Protein AF-A0A0F6W9V0-F1 (afdb_monomer)

Secondary structure (DSSP, 8-state):
---------HHHHTT-SS-SS--TTS-TTSS--HHHHHHHHHHHHHHHGGG---B-TTS-HHHHHHHHHHHHHHHH-SPPS---HHHHHHHHHHHHTTTTSTT---HHHHHHHHHHHHHHTHHHHHHHHHHS----EEB----SS---BB---SS-TT-EE--TTSHHHHHHHHHHHHHS-TTSHHHHHHHHHHHHHHTT--HHHHHHHHHH-TT-HHHHHHHHHHHHHHHHTT--S--TTHHHHHTT---HHHHHHHHHH--GGGTTTGGGGHHHHHHHHGGGGHHHHHHHHTS---HHHHHHHHHHHHHH-HHHHHHHHHH---HHHHHHHHHHH-

Structure (mmCIF, N/CA/C/O backbone):
data_AF-A0A0F6W9V0-F1
#
_entry.id   AF-A0A0F6W9V0-F1
#
loop_
_atom_site.group_PDB
_atom_site.id
_atom_site.type_symbol
_atom_site.label_atom_id
_atom_site.label_alt_id
_atom_site.label_comp_id
_atom_site.label_asym_id
_atom_site.label_entity_id
_atom_site.label_seq_id
_atom_site.pdbx_PDB_ins_code
_atom_site.Cartn_x
_atom_site.Cartn_y
_atom_site.Cartn_z
_atom_site.occupancy
_atom_site.B_iso_or_equiv
_atom_site.auth_seq_id
_atom_site.auth_comp_id
_atom_site.auth_asym_id
_atom_site.auth_atom_id
_atom_site.pdbx_PDB_model_num
ATOM 1 N N . MET A 1 1 ? 2.433 -12.817 25.616 1.00 43.31 1 MET A N 1
ATOM 2 C CA . MET A 1 1 ? 1.020 -12.411 25.462 1.00 43.31 1 MET A CA 1
ATOM 3 C C . MET A 1 1 ? 0.394 -13.314 24.418 1.00 43.31 1 MET A C 1
ATOM 5 O O . MET A 1 1 ? 0.907 -13.356 23.307 1.00 43.31 1 MET A O 1
ATOM 9 N N . SER A 1 2 ? -0.633 -14.093 24.761 1.00 41.59 2 SER A N 1
ATOM 10 C CA . SER A 1 2 ? -1.399 -14.828 23.751 1.00 41.59 2 SER A CA 1
ATOM 11 C C . SER A 1 2 ? -2.160 -13.796 22.924 1.00 41.59 2 SER A C 1
ATOM 13 O O . SER A 1 2 ? -3.118 -13.211 23.421 1.00 41.59 2 SER A O 1
ATOM 15 N N . SER A 1 3 ? -1.685 -13.507 21.712 1.00 51.34 3 SER A N 1
ATOM 16 C CA . SER A 1 3 ? -2.435 -12.706 20.745 1.00 51.34 3 SER A CA 1
ATOM 17 C C . SER A 1 3 ? -3.784 -13.389 20.553 1.00 51.34 3 SER A C 1
ATOM 19 O O . SER A 1 3 ? -3.850 -14.512 20.048 1.00 51.34 3 SER A O 1
ATOM 21 N N . GLU A 1 4 ? -4.844 -12.756 21.051 1.00 68.75 4 GLU A N 1
ATOM 22 C CA . GLU A 1 4 ? -6.200 -13.191 20.767 1.00 68.75 4 GLU A CA 1
ATOM 23 C C . GLU A 1 4 ? -6.349 -13.229 19.247 1.00 68.75 4 GLU A C 1
ATOM 25 O O . GLU A 1 4 ? -6.042 -12.265 18.538 1.00 68.75 4 GLU A O 1
ATOM 30 N N . ARG A 1 5 ? -6.687 -14.408 18.729 1.00 85.44 5 ARG A N 1
ATOM 31 C CA . ARG A 1 5 ? -6.644 -14.655 17.295 1.00 85.44 5 ARG A CA 1
ATOM 32 C C . ARG A 1 5 ? -7.831 -13.947 16.653 1.00 85.44 5 ARG A C 1
ATOM 34 O O . ARG A 1 5 ? -8.951 -14.444 16.723 1.00 85.44 5 ARG A O 1
ATOM 41 N N . LEU A 1 6 ? -7.572 -12.810 16.013 1.00 93.44 6 LEU A N 1
ATOM 42 C CA . LEU A 1 6 ? -8.591 -12.044 15.296 1.00 93.44 6 LEU A CA 1
ATOM 43 C C . LEU A 1 6 ? -9.304 -12.921 14.251 1.00 93.44 6 LEU A C 1
ATOM 45 O O . LEU A 1 6 ? -8.665 -13.630 13.465 1.00 93.44 6 LEU A O 1
ATOM 49 N N . ALA A 1 7 ? -10.635 -12.856 14.227 1.00 94.69 7 ALA A N 1
ATOM 50 C CA . ALA A 1 7 ? -11.485 -13.673 13.362 1.00 94.69 7 ALA A CA 1
ATOM 51 C C . ALA A 1 7 ? -11.617 -13.070 11.950 1.00 94.69 7 ALA A C 1
ATOM 53 O O . ALA A 1 7 ? -12.659 -12.552 11.553 1.00 94.69 7 ALA A O 1
ATOM 54 N N . TRP A 1 8 ? -10.537 -13.135 11.172 1.00 96.56 8 TRP A N 1
ATOM 55 C CA . TRP A 1 8 ? -10.511 -12.633 9.800 1.00 96.56 8 TRP A CA 1
ATOM 56 C C . TRP A 1 8 ? -11.464 -13.385 8.859 1.00 96.56 8 TRP A C 1
ATOM 58 O O . TRP A 1 8 ? -11.524 -14.613 8.849 1.00 96.56 8 TRP A O 1
ATOM 68 N N . THR A 1 9 ? -12.111 -12.654 7.950 1.00 96.62 9 THR A N 1
ATOM 69 C CA . THR A 1 9 ? -12.800 -13.214 6.774 1.00 96.62 9 THR A CA 1
ATOM 70 C C . THR A 1 9 ? -11.933 -13.116 5.514 1.00 96.62 9 THR A C 1
ATOM 72 O O . THR A 1 9 ? -11.055 -12.255 5.406 1.00 96.62 9 THR A O 1
ATOM 75 N N . ARG A 1 10 ? -12.220 -13.938 4.491 1.00 95.94 10 ARG A N 1
ATOM 76 C CA . ARG A 1 10 ? -11.555 -13.834 3.171 1.00 95.94 10 ARG A CA 1
ATOM 77 C C . ARG A 1 10 ? -11.722 -12.447 2.546 1.00 95.94 10 ARG A C 1
ATOM 79 O O . ARG A 1 10 ? -10.783 -11.922 1.956 1.00 95.94 10 ARG A O 1
ATOM 86 N N . ALA A 1 11 ? -12.904 -11.845 2.693 1.00 95.56 11 ALA A N 1
ATOM 87 C CA . ALA A 1 11 ? -13.201 -10.524 2.144 1.00 95.56 11 ALA A CA 1
ATOM 88 C C . ALA A 1 11 ? -12.363 -9.416 2.801 1.00 95.56 11 ALA A C 1
ATOM 90 O O . ALA A 1 11 ? -11.905 -8.514 2.106 1.00 95.56 11 ALA A O 1
ATOM 91 N N . GLN A 1 12 ? -12.132 -9.492 4.116 1.00 95.38 12 GLN A N 1
ATOM 92 C CA . GLN A 1 12 ? -11.257 -8.555 4.829 1.00 95.38 12 GLN A CA 1
ATOM 93 C C . GLN A 1 12 ? -9.788 -8.789 4.466 1.00 95.38 12 GLN A C 1
ATOM 95 O O . GLN A 1 12 ? -9.100 -7.836 4.114 1.00 95.38 12 GLN A O 1
ATOM 100 N N . ARG A 1 13 ? -9.320 -10.048 4.443 1.00 95.56 13 ARG A N 1
ATOM 101 C CA . ARG A 1 13 ? -7.938 -10.356 4.033 1.00 95.56 13 ARG A CA 1
ATOM 102 C C . ARG A 1 13 ? -7.652 -9.872 2.616 1.00 95.56 13 ARG A C 1
ATOM 104 O O . ARG A 1 13 ? -6.612 -9.262 2.401 1.00 95.56 13 ARG A O 1
ATOM 111 N N . LYS A 1 14 ? -8.580 -10.036 1.664 1.00 93.81 14 LYS A N 1
ATOM 112 C CA . LYS A 1 14 ? -8.428 -9.530 0.285 1.00 93.81 14 LYS A CA 1
ATOM 113 C C . LYS A 1 14 ? -8.146 -8.019 0.211 1.00 93.81 14 LYS A C 1
ATOM 115 O O . LYS A 1 14 ? -7.558 -7.580 -0.768 1.00 93.81 14 LYS A O 1
ATOM 120 N N . LYS A 1 15 ? -8.534 -7.235 1.224 1.00 93.06 15 LYS A N 1
ATOM 121 C CA . LYS A 1 15 ? -8.300 -5.783 1.270 1.00 93.06 15 LYS A CA 1
ATOM 122 C C . LYS A 1 15 ? -6.902 -5.383 1.757 1.00 93.06 15 LYS A C 1
ATOM 124 O O . LYS A 1 15 ? -6.535 -4.236 1.548 1.00 93.06 15 LYS A O 1
ATOM 129 N N . LEU A 1 16 ? -6.146 -6.293 2.376 1.00 93.12 16 LEU A N 1
ATOM 130 C CA . LEU A 1 16 ? -4.761 -6.035 2.795 1.00 93.12 16 LEU A CA 1
ATOM 131 C C . LEU A 1 16 ? -3.855 -5.845 1.583 1.00 93.12 16 LEU A C 1
ATOM 133 O O . LEU A 1 16 ? -3.996 -6.571 0.595 1.00 93.12 16 LEU A O 1
ATOM 137 N N . ARG A 1 17 ? -2.877 -4.948 1.682 1.00 88.81 17 ARG A N 1
ATOM 138 C CA . ARG A 1 17 ? -1.968 -4.597 0.582 1.00 88.81 17 ARG A CA 1
ATOM 139 C C . ARG A 1 17 ? -0.586 -5.214 0.756 1.00 88.81 17 ARG A C 1
ATOM 141 O O . ARG A 1 17 ? 0.419 -4.544 0.623 1.00 88.81 17 ARG A O 1
ATOM 148 N N . GLY A 1 18 ? -0.530 -6.503 1.070 1.00 87.12 18 GLY A N 1
ATOM 149 C CA . GLY A 1 18 ? 0.713 -7.174 1.466 1.00 87.12 18 GLY A CA 1
ATOM 150 C C . GLY A 1 18 ? 0.706 -7.440 2.969 1.00 87.12 18 GLY A C 1
ATOM 151 O O . GLY A 1 18 ? 1.265 -6.642 3.725 1.00 87.12 18 GLY A O 1
ATOM 152 N N . PRO A 1 19 ? 0.021 -8.517 3.402 1.00 90.56 19 PRO A N 1
ATOM 153 C CA . PRO A 1 19 ? -0.132 -8.839 4.816 1.00 90.56 19 PRO A CA 1
ATOM 154 C C . PRO A 1 19 ? 1.229 -9.132 5.445 1.00 90.56 19 PRO A C 1
ATOM 156 O O . PRO A 1 19 ? 1.918 -10.043 4.993 1.00 90.56 19 PRO A O 1
ATOM 159 N N . LEU A 1 20 ? 1.590 -8.398 6.496 1.00 90.44 20 LEU A N 1
ATOM 160 C CA . LEU A 1 20 ? 2.804 -8.636 7.276 1.00 90.44 20 LEU A CA 1
ATOM 161 C C . LEU A 1 20 ? 2.746 -10.009 7.957 1.00 90.44 20 LEU A C 1
ATOM 163 O O . LEU A 1 20 ? 3.754 -10.712 8.025 1.00 90.44 20 LEU A O 1
ATOM 167 N N . HIS A 1 21 ? 1.553 -10.401 8.412 1.00 91.56 21 HIS A N 1
ATOM 168 C CA . HIS A 1 21 ? 1.307 -11.677 9.074 1.00 91.56 21 HIS A CA 1
ATOM 169 C C . HIS A 1 21 ? 0.571 -12.636 8.127 1.00 91.56 21 HIS A C 1
ATOM 171 O O . HIS A 1 21 ? -0.620 -12.433 7.866 1.00 91.56 21 HIS A O 1
ATOM 177 N N . PRO A 1 22 ? 1.227 -13.693 7.606 1.00 90.50 22 PRO A N 1
ATOM 178 C CA . PRO A 1 22 ? 0.587 -14.654 6.711 1.00 90.50 22 PRO A CA 1
ATOM 179 C C . PRO A 1 22 ? -0.638 -15.325 7.343 1.00 90.50 22 PRO A C 1
ATOM 181 O O . PRO A 1 22 ? -0.626 -15.706 8.515 1.00 90.50 22 PRO A O 1
ATOM 184 N N . HIS A 1 23 ? -1.691 -15.527 6.553 1.00 93.44 23 HIS A N 1
ATOM 185 C CA . HIS A 1 23 ? -2.935 -16.143 7.005 1.00 93.44 23 HIS A CA 1
ATOM 186 C C . HIS A 1 23 ? -3.499 -17.128 5.964 1.00 93.44 23 HIS A C 1
ATOM 188 O O . HIS A 1 23 ? -3.487 -16.830 4.770 1.00 93.44 23 HIS A O 1
ATOM 194 N N . PRO A 1 24 ? -4.123 -18.256 6.368 1.00 94.38 24 PRO A N 1
ATOM 195 C CA . PRO A 1 24 ? -4.714 -19.227 5.430 1.00 94.38 24 PRO A CA 1
ATOM 196 C C . PRO A 1 24 ? -5.821 -18.684 4.508 1.00 94.38 24 PRO A C 1
ATOM 198 O O . PRO A 1 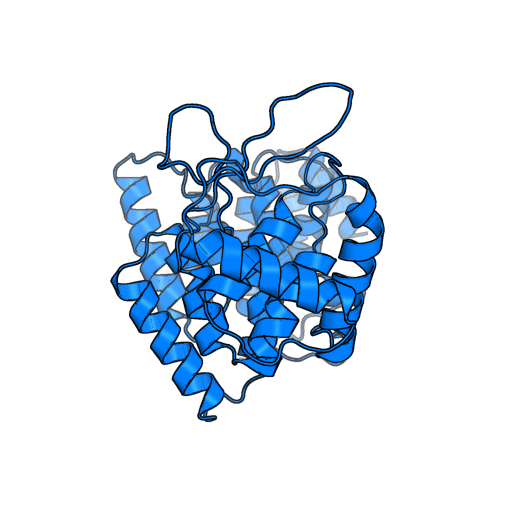24 ? -6.223 -19.352 3.558 1.00 94.38 24 PRO A O 1
ATOM 201 N N . LEU A 1 25 ? -6.362 -17.503 4.817 1.00 95.44 25 LEU A N 1
ATOM 202 C CA . LEU A 1 25 ? -7.405 -16.833 4.029 1.00 95.44 25 LEU A CA 1
ATOM 203 C C . LEU A 1 25 ? -6.849 -15.772 3.073 1.00 95.44 25 LEU A C 1
ATOM 205 O O . LEU A 1 25 ? -7.638 -15.091 2.416 1.00 95.44 25 LEU A O 1
ATOM 209 N N . ASP A 1 26 ? -5.529 -15.598 3.018 1.00 93.75 26 ASP A N 1
ATOM 210 C CA . ASP A 1 26 ? -4.920 -14.706 2.046 1.00 93.75 26 ASP A CA 1
ATOM 211 C C . ASP A 1 26 ? -5.157 -15.213 0.615 1.00 93.75 26 ASP A C 1
ATOM 213 O O . ASP A 1 26 ? -5.049 -16.417 0.362 1.00 93.75 26 ASP A O 1
ATOM 217 N N . PRO A 1 27 ? -5.489 -14.317 -0.334 1.00 91.19 27 PRO A N 1
ATOM 218 C CA . PRO A 1 27 ? -5.473 -14.646 -1.750 1.00 91.19 27 PRO A CA 1
ATOM 219 C C . PRO A 1 27 ? -4.114 -15.229 -2.150 1.00 91.19 27 PRO A C 1
ATOM 221 O O . PRO A 1 27 ? -3.068 -14.704 -1.766 1.00 91.19 27 PRO A O 1
ATOM 224 N N . LYS A 1 28 ? -4.135 -16.315 -2.925 1.00 87.69 28 LYS A N 1
ATOM 225 C CA . LYS A 1 28 ? -2.916 -16.982 -3.412 1.00 87.69 28 LYS A CA 1
ATOM 226 C C . LYS A 1 28 ? -2.250 -16.222 -4.564 1.00 87.69 28 LYS A C 1
ATOM 228 O O . LYS A 1 28 ? -1.094 -16.466 -4.872 1.00 87.69 28 LYS A O 1
ATOM 233 N N . ASP A 1 29 ? -2.989 -15.315 -5.183 1.00 84.75 29 ASP A N 1
ATOM 234 C CA . ASP A 1 29 ? -2.689 -14.585 -6.412 1.00 84.75 29 ASP A CA 1
ATOM 235 C C . ASP A 1 29 ? -2.464 -13.081 -6.161 1.00 84.75 29 ASP A C 1
ATOM 237 O O . ASP A 1 29 ? -2.702 -12.259 -7.042 1.00 84.75 29 ASP A O 1
ATOM 241 N N . ARG A 1 30 ? -2.015 -12.689 -4.954 1.00 83.94 30 ARG A N 1
ATOM 242 C CA . ARG A 1 30 ? -1.784 -11.268 -4.606 1.00 83.94 30 ARG A CA 1
ATOM 243 C C . ARG A 1 30 ? -0.738 -10.591 -5.490 1.00 83.94 30 ARG A C 1
ATOM 245 O O . ARG A 1 30 ? -0.872 -9.409 -5.788 1.00 83.94 30 ARG A O 1
ATOM 252 N N . THR A 1 31 ? 0.311 -11.322 -5.842 1.00 88.75 31 THR A N 1
ATOM 253 C CA . THR A 1 31 ? 1.378 -10.864 -6.731 1.00 88.75 31 THR A CA 1
ATOM 254 C C . THR A 1 31 ? 1.169 -11.523 -8.093 1.00 88.75 31 THR A C 1
ATOM 256 O O . THR A 1 31 ? 1.354 -12.743 -8.186 1.00 88.75 31 THR A O 1
ATOM 259 N N . PRO A 1 32 ? 0.754 -10.789 -9.144 1.00 89.00 32 PRO A N 1
ATOM 260 C CA . PRO A 1 32 ? 0.693 -11.360 -10.484 1.00 89.00 32 PRO A CA 1
ATOM 261 C C . PRO A 1 32 ? 2.062 -11.914 -10.882 1.00 89.00 32 PRO A C 1
ATOM 263 O O . PRO A 1 32 ? 3.085 -11.282 -10.640 1.00 89.00 32 PRO A O 1
ATOM 266 N N . THR A 1 33 ? 2.091 -13.090 -11.505 1.00 93.81 33 THR A N 1
ATOM 267 C CA . THR A 1 33 ? 3.319 -13.652 -12.096 1.00 93.81 33 THR A CA 1
ATOM 268 C C . THR A 1 33 ? 3.874 -12.722 -13.174 1.00 93.81 33 THR A C 1
ATOM 270 O O . THR A 1 33 ? 3.085 -12.019 -13.808 1.00 93.81 33 THR A O 1
ATOM 273 N N . LEU A 1 34 ? 5.173 -12.796 -13.467 1.00 94.81 34 LEU A N 1
ATOM 274 C CA . LEU A 1 34 ? 5.812 -12.054 -14.561 1.00 94.81 34 LEU A CA 1
ATOM 275 C C . LEU A 1 34 ? 5.014 -12.100 -15.880 1.00 94.81 34 LEU A C 1
ATOM 277 O O . LEU A 1 34 ? 4.680 -11.053 -16.433 1.00 94.81 34 LEU A O 1
ATOM 281 N N . ASP A 1 35 ? 4.623 -13.293 -16.333 1.00 94.75 35 ASP A N 1
ATOM 282 C CA . ASP A 1 35 ? 3.862 -13.460 -17.580 1.00 94.75 35 ASP A CA 1
ATOM 283 C C . ASP A 1 35 ? 2.482 -12.793 -17.528 1.00 94.75 35 ASP A C 1
ATOM 285 O O . ASP A 1 35 ? 2.034 -12.194 -18.504 1.00 94.75 35 ASP A O 1
ATOM 289 N N . ALA A 1 36 ? 1.792 -12.885 -16.388 1.00 94.25 36 ALA A N 1
ATOM 290 C CA . ALA A 1 36 ? 0.492 -12.243 -16.191 1.00 94.25 36 ALA A CA 1
ATOM 291 C C . ALA A 1 36 ? 0.613 -10.713 -16.173 1.00 94.25 36 ALA A C 1
ATOM 293 O O . ALA A 1 36 ? -0.214 -10.029 -16.779 1.00 94.25 36 ALA A O 1
ATOM 294 N N . SER A 1 37 ? 1.653 -10.186 -15.526 1.00 95.19 37 SER A N 1
ATOM 295 C CA . SER A 1 37 ? 1.984 -8.762 -15.527 1.00 95.19 37 SER A CA 1
ATOM 296 C C . SER A 1 37 ? 2.240 -8.269 -16.949 1.00 95.19 37 SER A C 1
ATOM 298 O O . SER A 1 37 ? 1.578 -7.343 -17.411 1.00 95.19 37 SER A O 1
ATOM 300 N N . TRP A 1 38 ? 3.126 -8.934 -17.693 1.00 95.56 38 TRP A N 1
ATOM 301 C CA . TRP A 1 38 ? 3.439 -8.532 -19.062 1.00 95.56 38 TRP A CA 1
ATOM 302 C C . TRP A 1 38 ? 2.231 -8.623 -19.996 1.00 95.56 38 TRP A C 1
ATOM 304 O O . TRP A 1 38 ? 1.925 -7.660 -20.700 1.00 95.56 38 TRP A O 1
ATOM 314 N N . ARG A 1 39 ? 1.479 -9.730 -19.937 1.00 94.75 39 ARG A N 1
ATOM 315 C CA . ARG A 1 39 ? 0.247 -9.904 -20.717 1.00 94.75 39 ARG A CA 1
ATOM 316 C C . ARG A 1 39 ? -0.758 -8.790 -20.443 1.00 94.75 39 ARG A C 1
ATOM 318 O O . ARG A 1 39 ? -1.302 -8.234 -21.388 1.00 94.75 39 ARG A O 1
ATOM 325 N N . THR A 1 40 ? -0.956 -8.427 -19.175 1.00 92.44 40 THR A N 1
ATOM 326 C CA . THR A 1 40 ? -1.862 -7.334 -18.787 1.00 92.44 40 THR A CA 1
ATOM 327 C C . THR A 1 40 ? -1.448 -6.014 -19.436 1.00 92.44 40 THR A C 1
ATOM 329 O O . THR A 1 40 ? -2.295 -5.295 -19.962 1.00 92.44 40 THR A O 1
ATOM 332 N N . LEU A 1 41 ? -0.148 -5.699 -19.444 1.00 91.19 41 LEU A N 1
ATOM 333 C CA . LEU A 1 41 ? 0.357 -4.467 -20.054 1.00 91.19 41 LEU A CA 1
ATOM 334 C C . LEU A 1 41 ? 0.232 -4.480 -21.583 1.00 91.19 41 LEU A C 1
ATOM 336 O O . LEU A 1 41 ? -0.147 -3.467 -22.163 1.00 91.19 41 LEU A O 1
ATOM 340 N N . VAL A 1 42 ? 0.496 -5.614 -22.234 1.00 91.94 42 VAL A N 1
ATOM 341 C CA . VAL A 1 42 ? 0.327 -5.782 -23.688 1.00 91.94 42 VAL A CA 1
ATOM 342 C C . VAL A 1 42 ? -1.145 -5.678 -24.099 1.00 91.94 42 VAL A C 1
ATOM 344 O O . VAL A 1 42 ? -1.468 -4.997 -25.072 1.00 91.94 42 VAL A O 1
ATOM 347 N N . GLU A 1 43 ? -2.057 -6.320 -23.366 1.00 89.38 43 GLU A N 1
ATOM 348 C CA . GLU A 1 43 ? -3.504 -6.257 -23.617 1.00 89.38 43 GLU A CA 1
ATOM 349 C C . GLU A 1 43 ? -4.038 -4.833 -23.451 1.00 89.38 43 GLU A C 1
ATOM 351 O O . GLU A 1 43 ? -4.739 -4.328 -24.332 1.00 89.38 43 GLU A O 1
ATOM 356 N N . TRP A 1 44 ? -3.652 -4.165 -22.360 1.00 86.81 44 TRP A N 1
ATOM 357 C CA . TRP A 1 44 ? -3.959 -2.756 -22.130 1.00 86.81 44 TRP A CA 1
ATOM 358 C C . TRP A 1 44 ? -3.430 -1.877 -23.265 1.00 86.81 44 TRP A C 1
ATOM 360 O O . TRP A 1 44 ? -4.178 -1.083 -23.841 1.00 86.81 44 TRP A O 1
ATOM 370 N N . PHE A 1 45 ? -2.168 -2.075 -23.651 1.00 84.00 45 PHE A N 1
ATOM 371 C CA . PHE A 1 45 ? -1.544 -1.320 -24.725 1.00 84.00 45 PHE A CA 1
ATOM 372 C C . PHE A 1 45 ? -2.309 -1.497 -26.040 1.00 84.00 45 PHE A C 1
ATOM 374 O O . PHE A 1 45 ? -2.644 -0.514 -26.690 1.00 84.00 45 PHE A O 1
ATOM 381 N N . ARG A 1 46 ? -2.659 -2.732 -26.418 1.00 84.38 46 ARG A N 1
ATOM 382 C CA . ARG A 1 46 ? -3.423 -3.037 -27.641 1.00 84.38 46 ARG A CA 1
ATOM 383 C C . ARG A 1 46 ? -4.821 -2.426 -27.642 1.00 84.38 46 ARG A C 1
ATOM 385 O O . ARG A 1 46 ? -5.289 -2.003 -28.700 1.00 84.38 46 ARG A O 1
ATOM 392 N N . ALA A 1 47 ? -5.471 -2.364 -26.481 1.00 79.62 47 ALA A N 1
ATOM 393 C CA . ALA A 1 47 ? -6.767 -1.712 -26.334 1.00 79.62 47 ALA A CA 1
ATOM 394 C C . ALA A 1 47 ? -6.671 -0.189 -26.566 1.00 79.62 47 ALA A C 1
ATOM 396 O O . ALA A 1 47 ? -7.532 0.375 -27.242 1.00 79.62 47 ALA A O 1
ATOM 397 N N . GLY A 1 48 ? -5.601 0.457 -26.080 1.00 68.38 48 GLY A N 1
ATOM 398 C CA . GLY A 1 48 ? -5.363 1.904 -26.214 1.00 68.38 48 GLY A CA 1
ATOM 399 C C . GLY A 1 48 ? -4.585 2.349 -27.468 1.00 68.38 48 GLY A C 1
ATOM 400 O O . GLY A 1 48 ? -4.635 3.523 -27.848 1.00 68.38 48 GLY A O 1
ATOM 401 N N . ALA A 1 49 ? -3.895 1.434 -28.162 1.00 53.34 49 ALA A N 1
ATOM 402 C CA . ALA A 1 49 ? -2.960 1.718 -29.263 1.00 53.34 49 ALA A CA 1
ATOM 403 C C . ALA A 1 49 ? -3.584 2.444 -30.469 1.00 53.34 49 ALA A C 1
ATOM 405 O O . ALA A 1 49 ? -2.867 3.028 -31.281 1.00 53.34 49 ALA A O 1
ATOM 406 N N . ARG A 1 50 ? -4.918 2.456 -30.594 1.00 49.62 50 ARG A N 1
ATOM 407 C CA . ARG A 1 50 ? -5.623 3.167 -31.674 1.00 49.62 50 ARG A CA 1
ATOM 408 C C . ARG A 1 50 ? -5.567 4.697 -31.550 1.00 49.62 50 ARG A C 1
ATOM 410 O O . ARG A 1 50 ? -5.861 5.371 -32.531 1.00 49.62 50 ARG A O 1
ATOM 417 N N . LEU A 1 51 ? -5.185 5.247 -30.393 1.00 48.22 51 LEU A N 1
ATOM 418 C CA . LEU A 1 51 ? -5.282 6.688 -30.105 1.00 48.22 51 LEU A CA 1
ATOM 419 C C . LEU A 1 51 ? -3.944 7.453 -30.111 1.00 48.22 51 LEU A C 1
ATOM 421 O O . LEU A 1 51 ? -3.944 8.672 -29.938 1.00 48.22 51 LEU A O 1
ATOM 425 N N . ARG A 1 52 ? -2.793 6.784 -30.269 1.00 53.59 52 ARG A N 1
ATOM 426 C CA . ARG A 1 52 ? -1.487 7.379 -29.919 1.00 53.59 52 ARG A CA 1
ATOM 427 C C . ARG A 1 52 ? -0.417 7.019 -30.925 1.00 53.59 52 ARG A C 1
ATOM 429 O O . ARG A 1 52 ? -0.071 5.853 -31.034 1.00 53.59 52 ARG A O 1
ATOM 436 N N . ARG A 1 53 ? 0.150 8.016 -31.603 1.00 53.19 53 ARG A N 1
ATOM 437 C CA . ARG A 1 53 ? 1.447 7.925 -32.291 1.00 53.19 53 ARG A CA 1
ATOM 438 C C . ARG A 1 53 ? 1.931 9.340 -32.595 1.00 53.19 53 ARG A C 1
ATOM 440 O O . ARG A 1 53 ? 1.585 9.879 -33.640 1.00 53.19 53 ARG A O 1
ATOM 447 N N . ARG A 1 54 ? 2.722 9.916 -31.683 1.00 53.50 54 ARG A N 1
ATOM 448 C CA . ARG A 1 54 ? 3.902 10.760 -31.962 1.00 53.50 54 ARG A CA 1
ATOM 449 C C . ARG A 1 54 ? 4.475 11.312 -30.646 1.00 53.50 54 ARG A C 1
ATOM 451 O O . ARG A 1 54 ? 3.731 11.923 -29.884 1.00 53.50 54 ARG A O 1
ATOM 458 N N . PRO A 1 55 ? 5.771 11.104 -30.347 1.00 54.72 55 PRO A N 1
ATOM 459 C CA . PRO A 1 55 ? 6.444 11.944 -29.364 1.00 54.72 55 PRO A CA 1
ATOM 460 C C . PRO A 1 55 ? 6.412 13.390 -29.869 1.00 54.72 55 PRO A C 1
ATOM 462 O O . PRO A 1 55 ? 6.565 13.617 -31.074 1.00 54.72 55 PRO A O 1
ATOM 465 N N . ALA A 1 56 ? 6.221 14.351 -28.968 1.00 55.88 56 ALA A N 1
ATOM 466 C CA . ALA A 1 56 ? 6.205 15.756 -29.346 1.00 55.88 56 ALA A CA 1
ATOM 467 C C . ALA A 1 56 ? 7.502 16.142 -30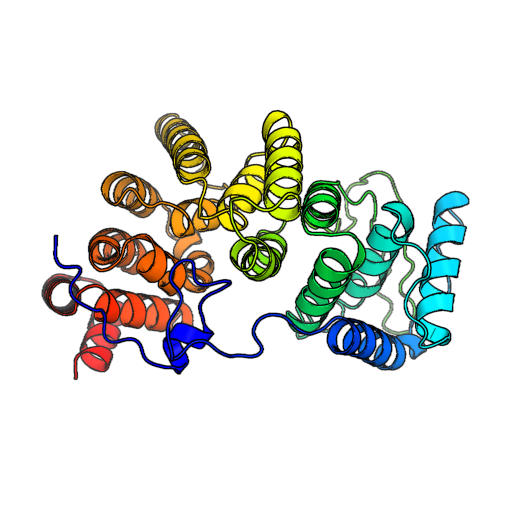.071 1.00 55.88 56 ALA A C 1
ATOM 469 O O . ALA A 1 56 ? 8.590 15.644 -29.750 1.00 55.88 56 ALA A O 1
ATOM 470 N N . ALA A 1 57 ? 7.408 17.061 -31.033 1.00 55.72 57 ALA A N 1
ATOM 471 C CA . ALA A 1 57 ? 8.553 17.491 -31.837 1.00 55.72 57 ALA A CA 1
ATOM 472 C C . ALA A 1 57 ? 9.716 18.057 -30.991 1.00 55.72 57 ALA A C 1
ATOM 474 O O . ALA A 1 57 ? 10.852 18.068 -31.469 1.00 55.72 57 ALA A O 1
ATOM 475 N N . GLY A 1 58 ? 9.456 18.459 -29.738 1.00 56.94 58 GLY A N 1
ATOM 476 C CA . GLY A 1 58 ? 10.436 18.961 -28.767 1.00 56.94 58 GLY A CA 1
ATOM 477 C C . GLY A 1 58 ? 11.046 17.933 -27.799 1.00 56.94 58 GLY A C 1
ATOM 478 O O . GLY A 1 58 ? 11.935 18.301 -27.038 1.00 56.94 58 GLY A O 1
ATOM 479 N N . ALA A 1 59 ? 10.635 16.656 -27.803 1.00 60.31 59 ALA A N 1
ATOM 480 C CA . ALA A 1 59 ? 11.172 15.671 -26.853 1.00 60.31 59 ALA A CA 1
ATOM 481 C C . ALA A 1 59 ? 12.684 15.426 -27.054 1.00 60.31 59 ALA A C 1
ATOM 483 O O . ALA A 1 59 ? 13.159 15.368 -28.194 1.00 60.31 59 ALA A O 1
ATOM 484 N N . MET A 1 60 ? 13.440 15.226 -25.968 1.00 62.66 60 MET A N 1
ATOM 485 C CA . MET A 1 60 ? 14.878 14.914 -26.034 1.00 62.66 60 MET A CA 1
ATOM 486 C C . MET A 1 60 ? 15.137 13.640 -26.868 1.00 62.66 60 MET A C 1
ATOM 488 O O . MET A 1 60 ? 14.392 12.670 -26.706 1.00 62.66 60 MET A O 1
ATOM 492 N N . PRO A 1 61 ? 16.185 13.587 -27.721 1.00 71.75 61 PRO A N 1
ATOM 493 C CA . PRO A 1 61 ? 16.468 12.427 -28.577 1.00 71.75 61 PRO A CA 1
ATOM 494 C C . PRO A 1 61 ? 16.532 11.092 -27.824 1.00 71.75 61 PRO A C 1
ATOM 496 O O . PRO A 1 61 ? 15.845 10.150 -28.208 1.00 71.75 61 PRO A O 1
ATOM 499 N N . ALA A 1 62 ? 17.245 11.048 -26.692 1.00 70.19 62 ALA A N 1
ATOM 500 C CA . ALA A 1 62 ? 17.361 9.849 -25.860 1.00 70.19 62 ALA A CA 1
ATOM 501 C C . ALA A 1 62 ? 15.999 9.325 -25.373 1.00 70.19 62 ALA A C 1
ATOM 503 O O . ALA A 1 62 ? 15.782 8.116 -25.339 1.00 70.19 62 ALA A O 1
ATOM 504 N N . LEU A 1 63 ? 15.044 10.215 -25.063 1.00 69.94 63 LEU A N 1
ATOM 505 C CA . LEU A 1 63 ? 13.712 9.758 -24.684 1.00 69.94 63 LEU A CA 1
ATOM 506 C C . LEU A 1 63 ? 12.923 9.237 -25.885 1.00 69.94 63 LEU A C 1
ATOM 508 O O . LEU A 1 63 ? 12.206 8.250 -25.750 1.00 69.94 63 LEU A O 1
ATOM 512 N N . ARG A 1 64 ? 13.034 9.866 -27.061 1.00 74.00 64 ARG A N 1
ATOM 513 C CA . ARG A 1 64 ? 12.353 9.347 -28.260 1.00 74.00 64 ARG A CA 1
ATOM 514 C C . ARG A 1 64 ? 12.786 7.917 -28.552 1.00 74.00 64 ARG A C 1
ATOM 516 O O . ARG A 1 64 ? 11.944 7.100 -28.909 1.00 74.00 64 ARG A O 1
ATOM 523 N N . GLU A 1 65 ? 14.067 7.621 -28.354 1.00 82.31 65 GLU A N 1
ATOM 524 C CA . GLU A 1 65 ? 14.602 6.269 -28.479 1.00 82.31 65 GLU A CA 1
ATOM 525 C C . GLU A 1 65 ? 14.024 5.321 -27.420 1.00 82.31 65 GLU A C 1
ATOM 527 O O . GLU A 1 65 ? 13.528 4.260 -27.791 1.00 82.31 65 GLU A O 1
ATOM 532 N N . SER A 1 66 ? 14.001 5.708 -26.137 1.00 83.81 66 SER A N 1
ATOM 533 C CA . SER A 1 66 ? 13.355 4.918 -25.071 1.00 83.81 66 SER A CA 1
ATOM 534 C C . SER A 1 66 ? 11.880 4.644 -25.357 1.00 83.81 66 SER A C 1
ATOM 536 O O . SER A 1 66 ? 11.427 3.506 -25.292 1.00 83.81 66 SER A O 1
ATOM 538 N N . ILE A 1 67 ? 11.123 5.668 -25.752 1.00 79.88 67 ILE A N 1
ATOM 539 C CA . ILE A 1 67 ? 9.717 5.535 -26.136 1.00 79.88 67 ILE A CA 1
ATOM 540 C C . ILE A 1 67 ? 9.581 4.558 -27.307 1.00 79.88 67 ILE A C 1
ATOM 542 O O . ILE A 1 67 ? 8.759 3.647 -27.241 1.00 79.88 67 ILE A O 1
ATOM 546 N N . ALA A 1 68 ? 10.385 4.709 -28.362 1.00 82.94 68 ALA A N 1
ATOM 547 C CA . ALA A 1 68 ? 10.344 3.820 -29.520 1.00 82.94 68 ALA A CA 1
ATOM 548 C C . ALA A 1 68 ? 10.649 2.361 -29.141 1.00 82.94 68 ALA A C 1
ATOM 550 O O . ALA A 1 68 ? 9.935 1.463 -29.588 1.00 82.94 68 ALA A O 1
ATOM 551 N N . ARG A 1 69 ? 11.644 2.120 -28.275 1.00 87.19 69 ARG A N 1
ATOM 552 C CA . ARG A 1 69 ? 11.951 0.780 -27.746 1.00 87.19 69 ARG A CA 1
ATOM 553 C C . ARG A 1 69 ? 10.795 0.206 -26.932 1.00 87.19 69 ARG A C 1
ATOM 555 O O . ARG A 1 69 ? 10.427 -0.950 -27.128 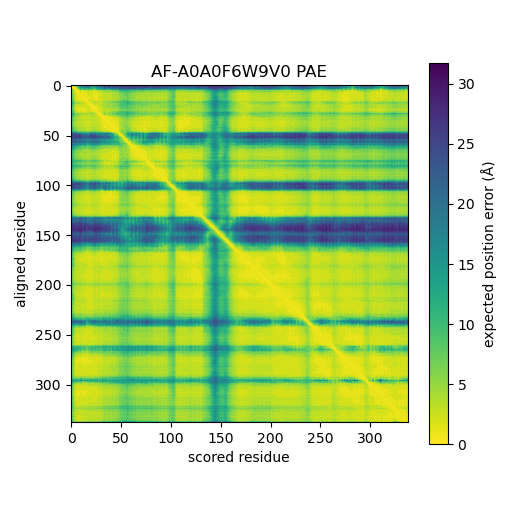1.00 87.19 69 ARG A O 1
ATOM 562 N N . VAL A 1 70 ? 10.175 1.008 -26.069 1.00 88.75 70 VAL A N 1
ATOM 563 C CA . VAL A 1 70 ? 9.022 0.578 -25.267 1.00 88.75 70 VAL A CA 1
ATOM 564 C C . VAL A 1 70 ? 7.823 0.238 -26.156 1.00 88.75 70 VAL A C 1
ATOM 566 O O . VAL A 1 70 ? 7.225 -0.822 -25.976 1.00 88.75 70 VAL A O 1
ATOM 569 N N . TYR A 1 71 ? 7.506 1.066 -27.154 1.00 86.56 71 TYR A N 1
ATOM 570 C CA . TYR A 1 71 ? 6.461 0.762 -28.137 1.00 86.56 71 TYR A CA 1
ATOM 571 C C . TYR A 1 71 ? 6.751 -0.545 -28.883 1.00 86.56 71 TYR A C 1
ATOM 573 O O . TYR A 1 71 ? 5.891 -1.421 -28.925 1.00 86.56 71 TYR A O 1
ATOM 581 N N . ALA A 1 72 ? 7.975 -0.714 -29.392 1.00 88.44 72 ALA A N 1
ATOM 582 C CA . ALA A 1 72 ? 8.383 -1.941 -30.072 1.00 88.44 72 ALA A CA 1
ATOM 583 C C . ALA A 1 72 ? 8.257 -3.174 -29.161 1.00 88.44 72 ALA A C 1
ATOM 585 O O . ALA A 1 72 ? 7.796 -4.223 -29.610 1.00 88.44 72 ALA A O 1
ATOM 586 N N . SER A 1 73 ? 8.592 -3.045 -27.869 1.00 91.12 73 SER A N 1
ATOM 587 C CA . SER A 1 73 ? 8.425 -4.145 -26.911 1.00 91.12 73 SER A CA 1
ATOM 588 C C . SER A 1 73 ? 6.959 -4.567 -26.776 1.00 91.12 73 SER A C 1
ATOM 590 O O . SER A 1 73 ? 6.666 -5.753 -26.893 1.00 91.12 73 SER A O 1
ATOM 592 N N . PHE A 1 74 ? 6.023 -3.617 -26.646 1.00 89.62 74 PHE A N 1
ATOM 593 C CA . PHE A 1 74 ? 4.594 -3.930 -26.574 1.00 89.62 74 PHE A CA 1
ATOM 594 C C . PHE A 1 74 ? 4.027 -4.510 -27.875 1.00 89.62 74 PHE A C 1
ATOM 596 O O . PHE A 1 74 ? 3.123 -5.339 -27.824 1.00 89.62 74 PHE A O 1
ATOM 603 N N . GLU A 1 75 ? 4.537 -4.093 -29.035 1.00 88.62 75 GLU A N 1
ATOM 604 C CA . GLU A 1 75 ? 4.108 -4.624 -30.337 1.00 88.62 75 GLU A CA 1
ATOM 605 C C . GLU A 1 75 ? 4.590 -6.066 -30.572 1.00 88.62 75 GLU A C 1
ATOM 607 O O . GLU A 1 75 ? 3.912 -6.835 -31.253 1.00 88.62 75 GLU A O 1
ATOM 612 N N . SER A 1 76 ? 5.737 -6.441 -29.999 1.00 88.81 76 SER A N 1
ATOM 613 C CA . SER A 1 76 ? 6.364 -7.753 -30.205 1.00 88.81 76 SER A CA 1
ATOM 614 C C . SER A 1 76 ? 5.796 -8.896 -29.355 1.00 88.81 76 SER A C 1
ATOM 616 O O . SER A 1 76 ? 6.156 -10.047 -29.588 1.00 88.81 76 SER A O 1
ATOM 618 N N . ASP A 1 77 ? 4.974 -8.599 -28.344 1.00 86.00 77 ASP A N 1
ATOM 619 C CA . ASP A 1 77 ? 4.544 -9.510 -27.264 1.00 86.00 77 ASP A CA 1
ATOM 620 C C . ASP A 1 77 ? 5.675 -10.146 -26.436 1.00 86.00 77 ASP A C 1
ATOM 622 O O . ASP A 1 77 ? 5.400 -10.808 -25.433 1.00 86.00 77 ASP A O 1
ATOM 626 N N . ALA A 1 78 ? 6.942 -9.928 -26.787 1.00 90.19 78 ALA A N 1
ATOM 627 C CA . ALA A 1 78 ? 8.084 -10.441 -26.053 1.00 90.19 78 ALA A CA 1
ATOM 628 C C . ALA A 1 78 ? 8.361 -9.593 -24.807 1.00 90.19 78 ALA A C 1
ATOM 630 O O . ALA A 1 78 ? 8.247 -8.367 -24.836 1.00 90.19 78 ALA A O 1
ATOM 631 N N . LEU A 1 79 ? 8.766 -10.253 -23.719 1.00 91.69 79 LEU A N 1
ATOM 632 C CA . LEU A 1 79 ? 9.265 -9.561 -22.532 1.00 91.69 79 LEU A CA 1
ATOM 633 C C . LEU A 1 79 ? 10.433 -8.629 -22.910 1.00 91.69 79 LEU A C 1
ATOM 635 O O . LEU A 1 79 ? 11.259 -9.006 -23.748 1.00 91.69 79 LEU A O 1
ATOM 639 N N . PRO A 1 80 ? 10.542 -7.440 -22.287 1.00 90.75 80 PRO A N 1
ATOM 640 C CA . PRO A 1 80 ? 11.681 -6.555 -22.500 1.00 90.75 80 PRO A CA 1
ATOM 641 C C . PRO A 1 80 ? 13.010 -7.267 -22.216 1.00 90.75 80 PRO A C 1
ATOM 643 O O . PRO A 1 80 ? 13.158 -7.947 -21.201 1.00 90.75 80 PRO A O 1
ATOM 646 N N . ALA A 1 81 ? 13.986 -7.095 -23.110 1.00 85.56 81 ALA A N 1
ATOM 647 C CA . ALA A 1 81 ? 15.315 -7.694 -22.964 1.00 85.56 81 ALA A CA 1
ATOM 648 C C . ALA A 1 81 ? 16.187 -6.978 -21.914 1.00 85.56 81 ALA A C 1
ATOM 650 O O . ALA A 1 81 ? 17.151 -7.556 -21.415 1.00 85.56 81 ALA A O 1
ATOM 651 N N . SER A 1 82 ? 15.856 -5.728 -21.581 1.00 87.88 82 SER A N 1
ATOM 652 C CA . SER A 1 82 ? 16.525 -4.917 -20.566 1.00 87.88 82 SER A CA 1
ATOM 653 C C . SER A 1 82 ? 15.509 -4.123 -19.751 1.00 87.88 82 SER A C 1
ATOM 655 O O . SER A 1 82 ? 14.463 -3.725 -20.260 1.00 87.88 82 SER A O 1
ATOM 657 N N . PHE A 1 83 ? 15.855 -3.881 -18.488 1.00 90.88 83 PHE A N 1
ATOM 658 C CA . PHE A 1 83 ? 15.088 -3.076 -17.538 1.00 90.88 83 PHE A CA 1
ATOM 659 C C . PHE A 1 83 ? 15.962 -1.923 -17.056 1.00 90.88 83 PHE A C 1
ATOM 661 O O . PHE A 1 83 ? 16.421 -1.901 -15.917 1.00 90.88 83 PHE A O 1
ATOM 668 N N . ASP A 1 84 ? 16.273 -0.993 -17.955 1.00 90.12 84 ASP A N 1
ATOM 669 C CA . ASP A 1 84 ? 16.912 0.251 -17.550 1.00 90.12 84 ASP A CA 1
ATOM 670 C C . ASP A 1 84 ? 15.867 1.262 -17.060 1.00 90.12 84 ASP A C 1
ATOM 672 O O . ASP A 1 84 ? 14.682 1.211 -17.396 1.00 90.12 84 ASP A O 1
ATOM 676 N N . HIS A 1 85 ? 16.318 2.198 -16.231 1.00 87.00 85 HIS A N 1
ATOM 677 C CA . HIS A 1 85 ? 15.433 3.178 -15.617 1.00 87.00 85 HIS A CA 1
ATOM 678 C C . HIS A 1 85 ? 14.737 4.085 -16.644 1.00 87.00 85 HIS A C 1
ATOM 680 O O . HIS A 1 85 ? 13.610 4.501 -16.404 1.00 87.00 85 HIS A O 1
ATOM 686 N N . ALA A 1 86 ? 15.379 4.430 -17.764 1.00 83.56 86 ALA A N 1
ATOM 687 C CA . ALA A 1 86 ? 14.793 5.360 -18.727 1.00 83.56 86 ALA A CA 1
ATOM 688 C C . ALA A 1 86 ? 13.622 4.711 -19.478 1.00 83.56 86 ALA A C 1
ATOM 690 O O . ALA A 1 86 ? 12.553 5.318 -19.598 1.00 83.56 86 ALA A O 1
ATOM 691 N N . ASP A 1 87 ? 13.801 3.467 -19.916 1.00 88.12 87 ASP A N 1
ATOM 692 C CA . ASP A 1 87 ? 12.785 2.696 -20.627 1.00 88.12 87 ASP A CA 1
ATOM 693 C C . ASP A 1 87 ? 11.603 2.361 -19.707 1.00 88.12 87 ASP A C 1
ATOM 695 O O . ASP A 1 87 ? 10.448 2.516 -20.104 1.00 88.12 87 ASP A O 1
ATOM 699 N N . GLU A 1 88 ? 11.846 2.011 -18.442 1.00 91.00 88 GLU A N 1
ATOM 700 C CA . GLU A 1 88 ? 10.756 1.690 -17.513 1.00 91.00 88 GLU A CA 1
ATOM 701 C C . GLU A 1 88 ? 9.992 2.924 -17.016 1.00 91.00 88 GLU A C 1
ATOM 703 O O . GLU A 1 88 ? 8.766 2.872 -16.865 1.00 91.00 88 GLU A O 1
ATOM 708 N N . MET A 1 89 ? 10.657 4.077 -16.885 1.00 84.00 89 MET A N 1
ATOM 709 C CA . MET A 1 89 ? 9.952 5.346 -16.688 1.00 84.00 89 MET A CA 1
ATOM 710 C C . MET A 1 89 ? 9.095 5.714 -17.906 1.00 84.00 89 MET A C 1
ATOM 712 O O . MET A 1 89 ? 7.956 6.155 -17.743 1.00 84.00 89 MET A O 1
ATOM 716 N N . ALA A 1 90 ? 9.596 5.495 -19.128 1.00 81.38 90 ALA A N 1
ATOM 717 C CA . ALA A 1 90 ? 8.817 5.702 -20.347 1.00 81.38 90 ALA A CA 1
ATOM 718 C C . ALA A 1 90 ? 7.622 4.736 -20.429 1.00 81.38 90 ALA A C 1
ATOM 720 O O . ALA A 1 90 ? 6.527 5.146 -20.816 1.00 81.38 90 ALA A O 1
ATOM 721 N N . ARG A 1 91 ? 7.790 3.478 -20.003 1.00 88.25 91 ARG A N 1
ATOM 722 C CA . ARG A 1 91 ? 6.714 2.481 -19.920 1.00 88.25 91 ARG A CA 1
ATOM 723 C C . ARG A 1 91 ? 5.624 2.888 -18.936 1.00 88.25 91 ARG A C 1
ATOM 725 O O . ARG A 1 91 ? 4.448 2.846 -19.298 1.00 88.25 91 ARG A O 1
ATOM 732 N N . ALA A 1 92 ? 6.001 3.343 -17.741 1.00 84.69 92 ALA A N 1
ATOM 733 C CA . ALA A 1 92 ? 5.059 3.888 -16.768 1.00 84.69 92 ALA A CA 1
ATOM 734 C C . ALA A 1 92 ? 4.340 5.133 -17.311 1.00 84.69 92 ALA A C 1
ATOM 736 O O . ALA A 1 92 ? 3.120 5.234 -17.206 1.00 84.69 92 ALA A O 1
ATOM 737 N N . ALA A 1 93 ? 5.065 6.053 -17.952 1.00 77.38 93 ALA A N 1
ATOM 738 C CA . ALA A 1 93 ? 4.471 7.244 -18.552 1.00 77.38 93 ALA A CA 1
ATOM 739 C C . ALA A 1 93 ? 3.450 6.880 -19.644 1.00 77.38 93 ALA A C 1
ATOM 741 O O . ALA A 1 93 ? 2.328 7.381 -19.624 1.00 77.38 93 ALA A O 1
ATOM 742 N N . ILE A 1 94 ? 3.791 5.963 -20.556 1.00 78.56 94 ILE A N 1
ATOM 743 C CA . ILE A 1 94 ? 2.878 5.473 -21.602 1.00 78.56 94 ILE A CA 1
ATOM 744 C C . ILE A 1 94 ? 1.617 4.869 -20.973 1.00 78.56 94 ILE A C 1
ATOM 746 O O . ILE A 1 94 ? 0.514 5.234 -21.389 1.00 78.56 94 ILE A O 1
ATOM 750 N N . ALA A 1 95 ? 1.779 4.025 -19.946 1.00 79.00 95 ALA A N 1
ATOM 751 C CA . ALA A 1 95 ? 0.685 3.429 -19.177 1.00 79.00 95 ALA A CA 1
ATOM 752 C C . ALA A 1 95 ? -0.255 4.473 -18.551 1.00 79.00 95 ALA A C 1
ATOM 754 O O . ALA A 1 95 ? -1.472 4.308 -18.544 1.00 79.00 95 ALA A O 1
ATOM 755 N N . LEU A 1 96 ? 0.302 5.579 -18.058 1.00 72.12 96 LEU A N 1
ATOM 756 C CA . LEU A 1 96 ? -0.431 6.592 -17.299 1.00 72.12 96 LEU A CA 1
ATOM 757 C C . LEU A 1 96 ? -0.978 7.749 -18.140 1.00 72.12 96 LEU A C 1
ATOM 759 O O . LEU A 1 96 ? -1.850 8.470 -17.665 1.00 72.12 96 LEU A O 1
ATOM 763 N N . VAL A 1 97 ? -0.532 7.935 -19.384 1.00 66.88 97 VAL A N 1
ATOM 764 C CA . VAL A 1 97 ? -1.098 8.942 -20.307 1.00 66.88 97 VAL A CA 1
ATOM 765 C C . VAL A 1 97 ? -2.548 8.602 -20.703 1.00 66.88 97 VAL A C 1
ATOM 767 O O . VAL A 1 97 ? -3.246 9.414 -21.289 1.00 66.88 97 VAL A O 1
ATOM 770 N N . ASP A 1 98 ? -3.065 7.411 -20.387 1.00 55.62 98 ASP A N 1
ATOM 771 C CA . ASP A 1 98 ? -4.433 6.949 -20.729 1.00 55.62 98 ASP A CA 1
ATOM 772 C C . ASP A 1 98 ? -5.554 7.390 -19.794 1.00 55.62 98 ASP A C 1
ATOM 774 O O . ASP A 1 98 ? -6.635 6.813 -19.749 1.00 55.62 98 ASP A O 1
ATOM 778 N N . ARG A 1 99 ? -5.321 8.498 -19.092 1.00 54.12 99 ARG A N 1
ATOM 779 C CA . ARG A 1 99 ? -6.189 9.018 -18.028 1.00 54.12 99 ARG A CA 1
ATOM 780 C C . ARG A 1 99 ? -7.354 9.894 -18.503 1.00 54.12 99 ARG A C 1
ATOM 782 O O . ARG A 1 99 ? -7.952 10.572 -17.672 1.00 54.12 99 ARG A O 1
ATOM 789 N N . GLU A 1 100 ? -7.718 9.870 -19.788 1.00 46.00 100 GLU A N 1
ATOM 790 C CA . GLU A 1 100 ? -8.993 10.467 -20.235 1.00 46.00 100 GLU A CA 1
ATOM 791 C C . GLU A 1 100 ? -10.216 9.616 -19.877 1.00 46.00 100 GLU A C 1
ATOM 793 O O . GLU A 1 100 ? -11.329 10.136 -19.888 1.00 46.00 100 GLU A O 1
ATOM 798 N N . HIS A 1 101 ? -10.035 8.354 -19.466 1.00 42.66 101 HIS A N 1
ATOM 799 C CA . HIS A 1 101 ? -11.119 7.588 -18.857 1.00 42.66 101 HIS A CA 1
ATOM 800 C C . HIS A 1 101 ? -11.040 7.677 -17.320 1.00 42.66 101 HIS A C 1
ATOM 802 O O . HIS A 1 101 ? -10.067 7.191 -16.733 1.00 42.66 101 HIS A O 1
ATOM 808 N N . PRO A 1 102 ? -12.051 8.244 -16.632 1.00 39.78 102 PRO A N 1
ATOM 809 C CA . PRO A 1 102 ? -12.073 8.351 -15.168 1.00 39.78 102 PRO A CA 1
ATOM 810 C C . PRO A 1 102 ? -12.044 6.991 -14.440 1.00 39.78 102 PRO A C 1
ATOM 812 O O . PRO A 1 102 ? -11.752 6.946 -13.248 1.00 39.78 102 PRO A O 1
ATOM 815 N N . ASP A 1 103 ? -12.264 5.888 -15.160 1.00 40.28 103 ASP A N 1
ATOM 816 C CA . ASP A 1 103 ? -12.222 4.515 -14.641 1.00 40.28 103 ASP A CA 1
ATOM 817 C C . ASP A 1 103 ? -10.824 3.860 -14.695 1.00 40.28 103 ASP A C 1
ATOM 819 O O . ASP A 1 103 ? -10.648 2.751 -14.193 1.00 40.28 103 ASP A O 1
ATOM 823 N N . LEU A 1 104 ? -9.817 4.522 -15.284 1.00 44.41 104 LEU A N 1
ATOM 824 C CA . LEU A 1 104 ? -8.483 3.953 -15.535 1.00 44.41 104 LEU A CA 1
ATOM 825 C C . LEU A 1 104 ? -7.393 4.422 -14.554 1.00 44.41 104 LEU A C 1
ATOM 827 O O . LEU A 1 104 ? -6.203 4.342 -14.857 1.00 44.41 104 LEU A O 1
ATOM 831 N N . HIS A 1 105 ? -7.754 4.771 -13.313 1.00 54.59 105 HIS A N 1
ATOM 832 C CA . HIS A 1 105 ? -6.878 4.427 -12.179 1.00 54.59 105 HIS A CA 1
ATOM 833 C C . HIS A 1 105 ? -6.903 2.907 -11.994 1.00 54.59 105 HIS A C 1
ATOM 835 O O . HIS A 1 105 ? -7.382 2.373 -10.992 1.00 54.59 105 HIS A O 1
ATOM 841 N N . ASP A 1 106 ? -6.457 2.196 -13.025 1.00 71.12 106 ASP A N 1
ATOM 842 C CA . ASP A 1 106 ? -6.556 0.761 -13.051 1.00 71.12 106 ASP A CA 1
ATOM 843 C C . ASP A 1 106 ? -5.403 0.215 -12.220 1.00 71.12 106 ASP A C 1
ATOM 845 O O . ASP A 1 106 ? -4.272 0.053 -12.685 1.00 71.12 106 ASP A O 1
ATOM 849 N N . ALA A 1 107 ? -5.713 -0.062 -10.955 1.00 80.25 107 ALA A N 1
ATOM 850 C CA . ALA A 1 107 ? -4.817 -0.729 -10.026 1.00 80.25 107 ALA A CA 1
ATOM 851 C C . ALA A 1 107 ? -4.208 -2.009 -10.632 1.00 80.25 107 ALA A C 1
ATOM 853 O O . ALA A 1 107 ? -3.135 -2.421 -10.201 1.00 80.25 107 ALA A O 1
ATOM 854 N N . ARG A 1 108 ? -4.836 -2.616 -11.655 1.00 86.12 108 ARG A N 1
ATOM 855 C CA . ARG A 1 108 ? -4.271 -3.747 -12.402 1.00 86.12 108 ARG A CA 1
ATOM 856 C C . ARG A 1 108 ? -3.051 -3.353 -13.232 1.00 86.12 108 ARG A C 1
ATOM 858 O O . ARG A 1 108 ? -2.077 -4.092 -13.206 1.00 86.12 108 ARG A O 1
ATOM 865 N N . ILE A 1 109 ? -3.057 -2.206 -13.915 1.00 87.56 109 ILE A N 1
ATOM 866 C CA . ILE A 1 109 ? -1.914 -1.736 -14.726 1.00 87.56 109 ILE A CA 1
ATOM 867 C C . ILE A 1 109 ? -0.743 -1.364 -13.831 1.00 87.56 109 ILE A C 1
ATOM 869 O O . ILE A 1 109 ? 0.390 -1.769 -14.075 1.00 87.56 109 ILE A O 1
ATOM 873 N N . GLN A 1 110 ? -1.031 -0.660 -12.742 1.00 88.81 110 GLN A N 1
ATOM 874 C CA . GLN A 1 110 ? -0.044 -0.354 -11.718 1.00 88.81 110 GLN A CA 1
ATOM 875 C C . GLN A 1 110 ? 0.542 -1.628 -11.087 1.00 88.81 110 GLN A C 1
ATOM 877 O O . GLN A 1 110 ? 1.760 -1.757 -10.973 1.00 88.81 110 GLN A O 1
ATOM 882 N N . SER A 1 111 ? -0.310 -2.597 -10.734 1.00 91.56 111 SER A N 1
ATOM 883 C CA . SER A 1 111 ? 0.113 -3.909 -10.226 1.00 91.56 111 SER A CA 1
ATOM 884 C C . SER A 1 111 ? 0.955 -4.689 -11.227 1.00 91.56 111 SER A C 1
ATOM 886 O O . SER A 1 111 ? 1.948 -5.299 -10.833 1.00 91.56 111 SER A O 1
ATOM 888 N N . ALA A 1 112 ? 0.618 -4.614 -12.512 1.00 93.81 112 ALA A N 1
ATOM 889 C CA . ALA A 1 112 ? 1.376 -5.246 -13.576 1.00 93.81 112 ALA A CA 1
ATOM 890 C C . ALA A 1 112 ? 2.744 -4.578 -13.800 1.00 93.81 112 ALA A C 1
ATOM 892 O O . ALA A 1 112 ? 3.733 -5.285 -13.951 1.00 93.81 112 ALA A O 1
ATOM 893 N N . LEU A 1 113 ? 2.842 -3.244 -13.758 1.00 94.25 113 LEU A N 1
ATOM 894 C CA . LEU A 1 113 ? 4.126 -2.535 -13.851 1.00 94.25 113 LEU A CA 1
ATOM 895 C C . LEU A 1 113 ? 5.045 -2.874 -12.676 1.00 94.25 113 LEU A C 1
ATOM 897 O O . LEU A 1 113 ? 6.165 -3.330 -12.879 1.00 94.25 113 LEU A O 1
ATOM 901 N N . VAL A 1 114 ? 4.549 -2.733 -11.445 1.00 95.31 114 VAL A N 1
ATOM 902 C CA . VAL A 1 114 ? 5.331 -3.071 -10.247 1.00 95.31 114 VAL A CA 1
ATOM 903 C C . VAL A 1 114 ? 5.703 -4.551 -10.234 1.00 95.31 114 VAL A C 1
ATOM 905 O O . VAL A 1 114 ? 6.827 -4.897 -9.883 1.00 95.31 114 VAL A O 1
ATOM 908 N N . GLY A 1 115 ? 4.789 -5.427 -10.655 1.00 95.62 115 GLY A N 1
ATOM 909 C CA . GLY A 1 115 ? 5.056 -6.854 -10.761 1.00 95.62 115 GLY A CA 1
ATOM 910 C C . GLY A 1 115 ? 6.100 -7.205 -11.807 1.00 95.62 115 GLY A C 1
ATOM 911 O O . GLY A 1 115 ? 6.911 -8.090 -11.549 1.00 95.62 115 GLY A O 1
ATOM 912 N N . LEU A 1 116 ? 6.102 -6.514 -12.947 1.00 96.19 116 LEU A N 1
ATOM 913 C CA . LEU A 1 116 ? 7.136 -6.634 -13.966 1.00 96.19 116 LEU A CA 1
ATOM 914 C C . LEU A 1 116 ? 8.499 -6.259 -13.366 1.00 96.19 116 LEU A C 1
ATOM 916 O O . LEU A 1 116 ? 9.393 -7.098 -13.350 1.00 96.19 116 LEU A O 1
ATOM 920 N N . TRP A 1 117 ? 8.628 -5.064 -12.782 1.00 96.81 117 TRP A N 1
ATOM 921 C CA . TRP A 1 117 ? 9.890 -4.569 -12.214 1.00 96.81 117 TRP A CA 1
ATOM 922 C C . TRP A 1 117 ? 10.419 -5.440 -11.074 1.00 96.81 117 TRP A C 1
ATOM 924 O O . TRP A 1 117 ? 11.582 -5.847 -11.088 1.00 96.81 117 TRP A O 1
ATOM 934 N N . ALA A 1 118 ? 9.562 -5.773 -10.107 1.00 96.31 118 ALA A N 1
ATOM 935 C CA . ALA A 1 118 ? 9.965 -6.511 -8.917 1.00 96.31 118 ALA A CA 1
ATOM 936 C C . ALA A 1 118 ? 10.401 -7.950 -9.234 1.00 96.31 118 ALA A C 1
ATOM 938 O O . ALA A 1 118 ? 11.253 -8.485 -8.527 1.00 96.31 118 ALA A O 1
ATOM 939 N N . GLN A 1 119 ? 9.845 -8.574 -10.280 1.00 95.50 119 GLN A N 1
ATOM 940 C CA . GLN A 1 119 ? 10.173 -9.954 -10.659 1.00 95.50 119 GLN A CA 1
ATOM 941 C C . GLN A 1 119 ? 11.323 -10.074 -11.664 1.00 95.50 119 GLN A C 1
ATOM 943 O O . GLN A 1 119 ? 11.936 -11.137 -11.715 1.00 95.50 119 GLN A O 1
ATOM 948 N N . THR A 1 120 ? 11.628 -9.037 -12.453 1.00 94.94 120 THR A N 1
ATOM 949 C CA . THR A 1 120 ? 12.737 -9.084 -13.426 1.00 94.94 120 THR A CA 1
ATOM 950 C C . THR A 1 120 ? 14.002 -8.413 -12.913 1.00 94.94 120 THR A C 1
ATOM 952 O O . THR A 1 120 ? 15.072 -9.014 -12.954 1.00 94.94 120 THR A O 1
ATOM 955 N N . ALA A 1 121 ? 13.883 -7.183 -12.416 1.00 95.00 121 ALA A N 1
ATOM 956 C CA . ALA A 1 121 ? 15.002 -6.360 -11.960 1.00 95.00 121 ALA A CA 1
ATOM 957 C C . ALA A 1 121 ? 15.129 -6.320 -10.427 1.00 95.00 121 ALA A C 1
ATOM 959 O O . ALA A 1 121 ? 16.138 -5.864 -9.889 1.00 95.00 121 ALA A O 1
ATOM 960 N N . GLY A 1 122 ? 14.122 -6.828 -9.714 1.00 96.69 122 GLY A N 1
ATOM 961 C CA . GLY A 1 122 ? 14.115 -6.940 -8.262 1.00 96.69 122 GLY A CA 1
ATOM 962 C C . GLY A 1 122 ? 13.454 -5.757 -7.552 1.00 96.69 122 GLY A C 1
ATOM 963 O O . GLY A 1 122 ? 13.218 -4.677 -8.105 1.00 96.69 122 GLY A O 1
ATOM 964 N N . ALA A 1 123 ? 13.155 -5.960 -6.267 1.00 97.00 123 ALA A N 1
ATOM 965 C CA . ALA A 1 123 ? 12.534 -4.935 -5.432 1.00 97.00 123 ALA A CA 1
ATOM 966 C C . ALA A 1 123 ? 13.438 -3.701 -5.243 1.00 97.00 123 ALA A C 1
ATOM 968 O O . ALA A 1 123 ? 12.916 -2.594 -5.204 1.00 97.00 123 ALA A O 1
ATOM 969 N N . ALA A 1 124 ? 14.768 -3.864 -5.203 1.00 97.62 124 ALA A N 1
ATOM 970 C CA . ALA A 1 124 ? 15.720 -2.749 -5.122 1.00 97.62 124 ALA A CA 1
ATOM 971 C C . ALA A 1 124 ? 15.589 -1.785 -6.312 1.00 97.62 124 ALA A C 1
ATOM 973 O O . ALA A 1 124 ? 15.344 -0.597 -6.115 1.00 97.62 124 ALA A O 1
ATOM 974 N N . PHE A 1 125 ? 15.627 -2.315 -7.541 1.00 96.81 125 PHE A N 1
ATOM 975 C CA . PHE A 1 125 ? 15.381 -1.532 -8.755 1.00 96.81 125 PHE A CA 1
ATOM 976 C C . PHE A 1 125 ? 14.018 -0.835 -8.709 1.00 96.81 125 PHE A C 1
ATOM 978 O O . PHE A 1 125 ? 13.889 0.334 -9.060 1.00 96.81 125 PHE A O 1
ATOM 985 N N . THR A 1 126 ? 12.989 -1.540 -8.231 1.00 96.50 126 THR A N 1
ATOM 986 C CA . THR A 1 126 ? 11.641 -0.971 -8.137 1.00 96.50 126 THR A CA 1
ATOM 987 C C . THR A 1 126 ? 11.588 0.209 -7.163 1.00 96.50 126 THR A C 1
ATOM 989 O O . THR A 1 126 ? 10.981 1.227 -7.480 1.00 96.50 126 THR A O 1
ATOM 992 N N . VAL A 1 127 ? 12.251 0.114 -6.006 1.00 95.69 127 VAL A N 1
ATOM 993 C CA . VAL A 1 127 ? 12.374 1.221 -5.041 1.00 95.69 127 VAL A CA 1
ATOM 994 C C . VAL A 1 127 ? 13.048 2.434 -5.680 1.00 95.69 127 VAL A C 1
ATOM 996 O O . VAL A 1 127 ? 12.529 3.545 -5.579 1.00 95.69 127 VAL A O 1
ATOM 999 N N . GLU A 1 128 ? 14.175 2.226 -6.365 1.00 94.25 128 GLU A N 1
ATOM 1000 C CA . GLU A 1 128 ? 14.898 3.296 -7.060 1.00 94.25 128 GLU A CA 1
ATOM 1001 C C . GLU A 1 128 ? 14.027 3.960 -8.132 1.00 94.25 128 GLU A C 1
ATOM 1003 O O . GLU A 1 128 ? 14.005 5.187 -8.245 1.00 94.25 128 GLU A O 1
ATOM 1008 N N . LEU A 1 129 ? 13.270 3.165 -8.891 1.00 91.38 129 LEU A N 1
ATOM 1009 C CA . LEU A 1 129 ? 12.372 3.659 -9.927 1.00 91.38 129 LEU A CA 1
ATOM 1010 C C . LEU A 1 129 ? 11.218 4.492 -9.346 1.00 91.38 129 LEU A C 1
ATOM 1012 O O . LEU A 1 129 ? 10.943 5.574 -9.858 1.00 91.38 129 LEU A O 1
ATOM 1016 N N . LEU A 1 130 ? 10.575 4.035 -8.264 1.00 89.94 130 LEU A N 1
ATOM 1017 C CA . LEU A 1 130 ? 9.477 4.766 -7.612 1.00 89.94 130 LEU A CA 1
ATOM 1018 C C . LEU A 1 130 ? 9.936 6.076 -6.956 1.00 89.94 130 LEU A C 1
ATOM 1020 O O . LEU A 1 130 ? 9.171 7.040 -6.892 1.00 89.94 130 LEU A O 1
ATOM 1024 N N . ALA A 1 131 ? 11.178 6.119 -6.471 1.00 87.31 131 ALA A N 1
ATOM 1025 C CA . ALA A 1 131 ? 11.765 7.304 -5.854 1.00 87.31 131 ALA A CA 1
ATOM 1026 C C . ALA A 1 131 ? 12.135 8.400 -6.866 1.00 87.31 131 ALA A C 1
ATOM 1028 O O . ALA A 1 131 ? 12.174 9.588 -6.517 1.00 87.31 131 ALA A O 1
ATOM 1029 N N . ARG A 1 132 ? 12.417 8.016 -8.118 1.00 81.75 132 ARG A N 1
ATOM 1030 C CA . ARG A 1 132 ? 12.778 8.958 -9.180 1.00 81.75 132 ARG A CA 1
ATOM 1031 C C . ARG A 1 132 ? 11.606 9.878 -9.496 1.00 81.75 132 ARG A C 1
ATOM 1033 O O . ARG A 1 132 ? 10.479 9.441 -9.724 1.00 81.75 132 ARG A O 1
ATOM 1040 N N . GLU A 1 133 ? 11.894 11.175 -9.589 1.00 64.19 133 GLU A N 1
ATOM 1041 C CA . GLU A 1 133 ? 10.953 12.085 -10.232 1.00 64.19 133 GLU A CA 1
ATOM 1042 C C . GLU A 1 133 ? 10.880 11.728 -11.701 1.00 64.19 133 GLU A C 1
ATOM 1044 O O . GLU A 1 133 ? 11.876 11.728 -12.429 1.00 64.19 133 GLU A O 1
ATOM 1049 N N . SER A 1 134 ? 9.667 11.436 -12.142 1.00 53.56 134 SER A N 1
ATOM 1050 C CA . SER A 1 134 ? 9.393 11.434 -13.555 1.00 53.56 134 SER A CA 1
ATOM 1051 C C . SER A 1 134 ? 9.464 12.896 -14.016 1.00 53.56 134 SER A C 1
ATOM 1053 O O . SER A 1 134 ? 8.620 13.719 -13.673 1.00 53.56 134 SER A O 1
ATOM 1055 N N . GLY A 1 135 ? 10.479 13.240 -14.811 1.00 47.53 135 GLY A N 1
ATOM 1056 C CA . GLY A 1 135 ? 10.485 14.479 -15.602 1.00 47.53 135 GLY A CA 1
ATOM 1057 C C . GLY A 1 135 ? 9.464 14.443 -16.748 1.00 47.53 135 GLY A C 1
ATOM 1058 O O . GLY A 1 135 ? 9.598 15.179 -17.720 1.00 47.53 135 GLY A O 1
ATOM 1059 N N . PHE A 1 136 ? 8.487 13.535 -16.679 1.00 51.19 136 PHE A N 1
ATOM 1060 C CA . PHE A 1 136 ? 7.518 13.267 -17.720 1.00 51.19 136 PHE A CA 1
ATOM 1061 C C . PHE A 1 136 ? 6.273 14.098 -17.448 1.00 51.19 136 PHE A C 1
ATOM 1063 O O . PHE A 1 136 ? 5.503 13.832 -16.523 1.00 51.19 136 PHE A O 1
ATOM 1070 N N . LEU A 1 137 ? 6.082 15.120 -18.273 1.00 49.41 137 LEU A N 1
ATOM 1071 C CA . LEU A 1 137 ? 4.813 15.817 -18.365 1.00 49.41 137 LEU A CA 1
ATOM 1072 C C . LEU A 1 137 ? 3.959 15.135 -19.430 1.00 49.41 137 LEU A C 1
ATOM 1074 O O . LEU A 1 137 ? 4.450 14.585 -20.416 1.00 49.41 137 LEU A O 1
ATOM 1078 N N . THR A 1 138 ? 2.654 15.141 -19.208 1.00 46.59 138 THR A N 1
ATOM 1079 C CA . THR A 1 138 ? 1.690 14.708 -20.215 1.00 46.59 138 THR A CA 1
ATOM 1080 C C . THR A 1 138 ? 0.949 15.956 -20.672 1.00 46.59 138 THR A C 1
ATOM 1082 O O . THR A 1 138 ? 0.089 16.466 -19.948 1.00 46.59 138 THR A O 1
ATOM 1085 N N . GLY A 1 139 ? 1.339 16.493 -21.828 1.00 41.94 139 GLY A N 1
ATOM 1086 C CA . GLY A 1 139 ? 0.685 17.630 -22.468 1.00 41.94 139 GLY A CA 1
ATOM 1087 C C . GLY A 1 139 ? -0.506 17.162 -23.295 1.00 41.94 139 GLY A C 1
ATOM 1088 O O . GLY A 1 139 ? -0.349 16.637 -24.388 1.00 41.94 139 GLY A O 1
ATOM 1089 N N . GLY A 1 140 ? -1.718 17.330 -22.771 1.00 41.94 140 GLY A N 1
ATOM 1090 C CA . GLY A 1 140 ? -2.936 17.157 -23.561 1.00 41.94 140 GLY A CA 1
ATOM 1091 C C . GLY A 1 140 ? -3.458 18.516 -24.013 1.00 41.94 140 GLY A C 1
ATOM 1092 O O . GLY A 1 140 ? -3.873 19.311 -23.171 1.00 41.94 140 GLY A O 1
ATOM 1093 N N . VAL A 1 141 ? -3.485 18.781 -25.321 1.00 37.97 141 VAL A N 1
ATOM 1094 C CA . VAL A 1 141 ? -4.403 19.788 -25.869 1.00 37.97 141 VAL A CA 1
ATOM 1095 C C . VAL A 1 141 ? -5.753 19.097 -25.985 1.00 37.97 141 VAL A C 1
ATOM 1097 O O . VAL A 1 141 ? -5.927 18.209 -26.814 1.00 37.97 141 VAL A O 1
ATOM 1100 N N . TYR A 1 142 ? -6.702 19.475 -25.130 1.00 38.97 142 TYR A N 1
ATOM 1101 C CA . TYR A 1 142 ? -8.054 18.933 -25.187 1.00 38.97 142 TYR A CA 1
ATOM 1102 C C . TYR A 1 142 ? -8.720 19.373 -26.498 1.00 38.97 142 TYR A C 1
ATOM 1104 O O . TYR A 1 142 ? -9.193 20.503 -26.627 1.00 38.97 142 TYR A O 1
ATOM 1112 N N . SER A 1 143 ? -8.734 18.479 -27.483 1.00 35.94 143 SER A N 1
ATOM 1113 C CA . SER A 1 143 ? -9.552 18.580 -28.685 1.00 35.94 143 SER A CA 1
ATOM 1114 C C . SER A 1 143 ? -10.491 17.374 -28.695 1.00 35.94 143 SER A C 1
ATOM 1116 O O . SER A 1 143 ? -10.013 16.251 -28.550 1.00 35.94 143 SER A O 1
ATOM 1118 N N . PRO A 1 144 ? -11.808 17.547 -28.921 1.00 37.19 144 PRO A N 1
ATOM 1119 C CA . PRO A 1 144 ? -12.765 16.436 -29.019 1.00 37.19 144 PRO A CA 1
ATOM 1120 C C . PRO A 1 144 ? -12.465 15.464 -30.178 1.00 37.19 144 PRO A C 1
ATOM 1122 O O . PRO A 1 144 ? -13.175 14.481 -30.368 1.00 37.19 144 PRO A O 1
ATOM 1125 N N . MET A 1 145 ? -11.408 15.728 -30.949 1.00 35.00 145 MET A N 1
ATOM 1126 C CA . MET A 1 145 ? -10.849 14.859 -31.968 1.00 35.00 145 MET A CA 1
ATOM 1127 C C . MET A 1 145 ? -9.335 14.703 -31.748 1.00 35.00 145 MET A C 1
ATOM 1129 O O . MET A 1 145 ? -8.558 15.488 -32.283 1.00 35.00 145 MET A O 1
ATOM 1133 N N . THR A 1 146 ? -8.949 13.599 -31.103 1.00 45.56 146 THR A N 1
ATOM 1134 C CA . THR A 1 146 ? -7.691 12.846 -31.309 1.00 45.56 146 THR A CA 1
ATOM 1135 C C . THR A 1 146 ? -6.356 13.477 -30.857 1.00 45.56 146 THR A C 1
ATOM 1137 O O . THR A 1 146 ? -6.052 14.626 -31.151 1.00 45.56 146 THR A O 1
ATOM 1140 N N . TYR A 1 147 ? -5.513 12.601 -30.289 1.00 38.19 147 TYR A N 1
ATOM 1141 C CA . TYR A 1 147 ? -4.077 12.711 -29.975 1.00 38.19 147 TYR A CA 1
ATOM 1142 C C . TYR A 1 147 ? -3.697 13.253 -28.589 1.00 38.19 147 TYR A C 1
ATOM 1144 O O . TYR A 1 147 ? -3.887 14.417 -28.259 1.00 38.19 147 TYR A O 1
ATOM 1152 N N . PHE A 1 148 ? -3.035 12.385 -27.818 1.00 39.34 148 PHE A N 1
ATOM 1153 C CA . PHE A 1 148 ? -2.174 12.780 -26.709 1.00 39.34 148 PHE A CA 1
ATOM 1154 C C . PHE A 1 148 ? -0.741 12.892 -27.205 1.00 39.34 148 PHE A C 1
ATOM 1156 O O . PHE A 1 148 ? -0.191 11.911 -27.718 1.00 39.34 1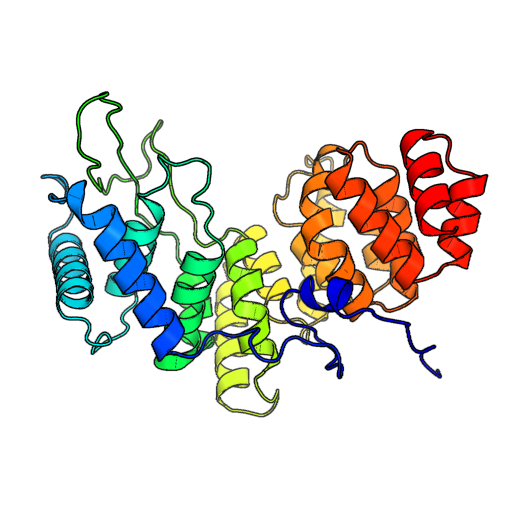48 PHE A O 1
ATOM 1163 N N . GLU A 1 149 ? -0.125 14.053 -27.007 1.00 42.00 149 GLU A N 1
ATOM 1164 C CA . GLU A 1 149 ? 1.313 14.202 -27.170 1.00 42.00 149 GLU A CA 1
ATOM 1165 C C . GLU A 1 149 ? 1.993 14.043 -25.808 1.00 42.00 149 GLU A C 1
ATOM 1167 O O . GLU A 1 149 ? 1.660 14.684 -24.812 1.00 42.00 149 GLU A O 1
ATOM 1172 N N . LEU A 1 150 ? 2.965 13.137 -25.737 1.00 43.16 150 LEU A N 1
ATOM 1173 C CA . LEU A 1 150 ? 3.819 13.026 -24.561 1.00 43.16 150 LEU A CA 1
ATOM 1174 C C . LEU A 1 150 ? 4.891 14.118 -24.689 1.00 43.16 150 LEU A C 1
ATOM 1176 O O . LEU A 1 150 ? 5.934 13.911 -25.313 1.00 43.16 150 LEU A O 1
ATOM 1180 N N . GLU A 1 151 ? 4.578 15.316 -24.196 1.00 42.97 151 GLU A N 1
ATOM 1181 C CA . GLU A 1 151 ? 5.508 16.445 -24.134 1.00 42.97 151 GLU A CA 1
ATOM 1182 C C . GLU A 1 151 ? 6.378 16.371 -22.878 1.00 42.97 151 GLU A C 1
ATOM 1184 O O . GLU A 1 151 ? 5.912 16.587 -21.766 1.00 42.97 151 GLU A O 1
ATOM 1189 N N . LEU A 1 152 ? 7.680 16.141 -23.054 1.00 43.25 152 LEU A N 1
ATOM 1190 C CA . LEU A 1 152 ? 8.662 16.466 -22.025 1.00 43.25 152 LEU A CA 1
ATOM 1191 C C . LEU A 1 152 ? 8.888 17.977 -22.011 1.00 43.25 152 LEU A C 1
ATOM 1193 O O . LEU A 1 152 ? 9.629 18.494 -22.849 1.00 43.25 152 LEU A O 1
ATOM 1197 N N . VAL A 1 153 ? 8.307 18.679 -21.046 1.00 40.53 153 VAL A N 1
ATOM 1198 C CA . VAL A 1 153 ? 8.731 20.047 -20.719 1.00 40.53 153 VAL A CA 1
ATOM 1199 C C . VAL A 1 153 ? 9.341 20.025 -19.319 1.00 40.53 153 VAL A C 1
ATOM 1201 O O . VAL A 1 153 ? 8.958 19.219 -18.473 1.00 40.53 153 VAL A O 1
ATOM 1204 N N . LEU A 1 154 ? 10.300 20.914 -19.056 1.00 38.22 154 LEU A N 1
ATOM 1205 C CA . LEU A 1 154 ? 10.588 21.315 -17.677 1.00 38.22 154 LEU A CA 1
ATOM 1206 C C . LEU A 1 154 ? 9.268 21.775 -17.030 1.00 38.22 154 LEU A C 1
ATOM 1208 O O . LEU A 1 154 ? 8.438 22.333 -17.754 1.00 38.22 154 LEU A O 1
ATOM 1212 N N . PRO A 1 155 ? 9.044 21.559 -15.718 1.00 37.75 155 PRO A N 1
ATOM 1213 C CA . PRO A 1 155 ? 7.801 21.942 -15.055 1.00 37.75 155 PRO A CA 1
ATOM 1214 C C . PRO A 1 155 ? 7.447 23.397 -15.386 1.00 37.75 155 PRO A C 1
ATOM 1216 O O . PRO A 1 155 ? 8.081 24.331 -14.901 1.00 37.75 155 PRO A O 1
ATOM 1219 N N . SER A 1 156 ? 6.467 23.589 -16.266 1.00 39.69 156 SER A N 1
ATOM 1220 C CA . SER A 1 156 ? 5.909 24.894 -16.602 1.00 39.69 156 SER A CA 1
ATOM 1221 C C . SER A 1 156 ? 4.499 24.955 -16.033 1.00 39.69 156 SER A C 1
ATOM 1223 O O . SER A 1 156 ? 3.810 23.938 -15.906 1.00 39.69 156 SER A O 1
ATOM 1225 N N . ALA A 1 157 ? 4.090 26.146 -15.604 1.00 36.91 157 ALA A N 1
ATOM 1226 C CA . ALA A 1 157 ? 2.802 26.347 -14.962 1.00 36.91 157 ALA A CA 1
ATOM 1227 C C . ALA A 1 157 ? 1.661 25.905 -15.899 1.00 36.91 157 ALA A C 1
ATOM 1229 O O . ALA A 1 157 ? 1.459 26.504 -16.951 1.00 36.91 157 ALA A O 1
ATOM 1230 N N . GLY A 1 158 ? 0.919 24.862 -15.509 1.00 40.41 158 GLY A N 1
ATOM 1231 C CA . GLY A 1 158 ? -0.302 24.418 -16.194 1.00 40.41 158 GLY A CA 1
ATOM 1232 C C . GLY A 1 158 ? -0.308 22.975 -16.712 1.00 40.41 158 GLY A C 1
ATOM 1233 O O . GLY A 1 158 ? -1.381 22.477 -17.045 1.00 40.41 158 GLY A O 1
ATOM 1234 N N . LEU A 1 159 ? 0.831 22.273 -16.742 1.00 48.25 159 LEU A N 1
ATOM 1235 C CA . LEU A 1 159 ? 0.895 20.870 -17.179 1.00 48.25 159 LEU A CA 1
ATOM 1236 C C . LEU A 1 159 ? 0.731 19.890 -16.006 1.00 48.25 159 LEU A C 1
ATOM 1238 O O . LEU A 1 159 ? 1.251 20.117 -14.913 1.00 48.25 159 LEU A O 1
ATOM 1242 N N . ARG A 1 160 ? 0.022 18.772 -16.230 1.00 49.59 160 ARG A N 1
ATOM 1243 C CA . ARG A 1 160 ? -0.071 17.684 -15.244 1.00 49.59 160 ARG A CA 1
ATOM 1244 C C . ARG A 1 160 ? 1.243 16.900 -15.238 1.00 49.59 160 ARG A C 1
ATOM 1246 O O . ARG A 1 160 ? 1.578 16.236 -16.218 1.00 49.59 160 ARG A O 1
ATOM 1253 N N . THR A 1 161 ? 1.966 16.972 -14.126 1.00 51.56 161 THR A N 1
ATOM 1254 C CA . THR A 1 161 ? 3.040 16.033 -13.790 1.00 51.56 161 THR A CA 1
ATOM 1255 C C . THR A 1 161 ? 2.422 14.714 -13.340 1.00 51.56 161 THR A C 1
ATOM 1257 O O . THR A 1 161 ? 1.419 14.699 -12.620 1.00 51.56 161 THR A O 1
ATOM 1260 N N . PHE A 1 162 ? 3.010 13.589 -13.742 1.00 60.81 162 PHE A N 1
ATOM 1261 C CA . PHE A 1 162 ? 2.708 12.311 -13.108 1.00 60.81 162 PHE A CA 1
ATOM 1262 C C . PHE A 1 162 ? 3.820 11.982 -12.104 1.00 60.81 162 PHE A C 1
ATOM 1264 O O . PHE A 1 162 ? 5.004 12.193 -12.371 1.00 60.81 162 PHE A O 1
ATOM 1271 N N . SER A 1 163 ? 3.433 11.473 -10.936 1.00 66.25 163 SER A N 1
ATOM 1272 C CA . SER A 1 163 ? 4.366 11.079 -9.886 1.00 66.25 163 SER A CA 1
ATOM 1273 C C . SER A 1 163 ? 4.180 9.605 -9.549 1.00 66.25 163 SER A C 1
ATOM 1275 O O . SER A 1 163 ? 3.071 9.178 -9.228 1.00 66.25 163 SER A O 1
ATOM 1277 N N . LEU A 1 164 ? 5.273 8.838 -9.601 1.00 69.81 164 LEU A N 1
ATOM 1278 C CA . LEU A 1 164 ? 5.345 7.481 -9.045 1.00 69.81 164 LEU A CA 1
ATOM 1279 C C . LEU A 1 164 ? 5.429 7.482 -7.512 1.00 69.81 164 LEU A C 1
ATOM 1281 O O . LEU A 1 164 ? 5.352 6.424 -6.895 1.00 69.81 164 LEU A O 1
ATOM 1285 N N . ARG A 1 165 ? 5.551 8.661 -6.888 1.00 68.25 165 ARG A N 1
ATOM 1286 C CA . ARG A 1 165 ? 5.646 8.796 -5.430 1.00 68.25 165 ARG A CA 1
ATOM 1287 C C . ARG A 1 165 ? 4.316 8.594 -4.713 1.00 68.25 165 ARG A C 1
ATOM 1289 O O . ARG A 1 165 ? 4.315 8.498 -3.494 1.00 68.25 165 ARG A O 1
ATOM 1296 N N . ASP A 1 166 ? 3.202 8.528 -5.447 1.00 75.31 166 ASP A N 1
ATOM 1297 C CA . ASP A 1 166 ? 1.888 8.237 -4.871 1.00 75.31 166 ASP A CA 1
ATOM 1298 C C . ASP A 1 166 ? 1.952 6.909 -4.103 1.00 75.31 166 ASP A C 1
ATOM 1300 O O . ASP A 1 166 ? 2.368 5.873 -4.631 1.00 75.31 166 ASP A O 1
ATOM 1304 N N . ALA A 1 167 ? 1.545 6.934 -2.836 1.00 75.44 167 ALA A N 1
ATOM 1305 C CA . ALA A 1 167 ? 1.682 5.790 -1.951 1.00 75.44 167 ALA A CA 1
ATOM 1306 C C . ALA A 1 167 ? 0.858 4.554 -2.373 1.00 75.44 167 ALA A C 1
ATOM 1308 O O . ALA A 1 167 ? 1.104 3.452 -1.882 1.00 75.44 167 ALA A O 1
ATOM 1309 N N . SER A 1 168 ? -0.032 4.663 -3.364 1.00 83.56 168 SER A N 1
ATOM 1310 C CA . SER A 1 168 ? -0.575 3.494 -4.058 1.00 83.56 168 SER A CA 1
ATOM 1311 C C . SER A 1 168 ? 0.522 2.637 -4.717 1.00 83.56 168 SER A C 1
ATOM 1313 O O . SER A 1 168 ? 0.441 1.406 -4.633 1.00 83.56 168 SER A O 1
ATOM 1315 N N . TRP A 1 169 ? 1.556 3.224 -5.336 1.00 89.00 169 TRP A N 1
ATOM 1316 C CA . TRP A 1 169 ? 2.657 2.482 -5.981 1.00 89.00 169 TRP A CA 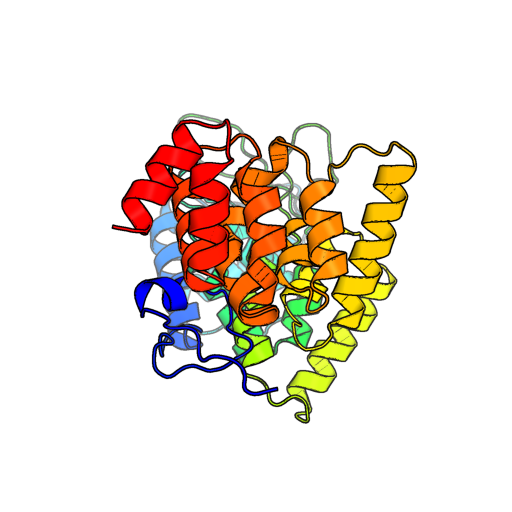1
ATOM 1317 C C . TRP A 1 169 ? 3.462 1.712 -4.949 1.00 89.00 169 TRP A C 1
ATOM 1319 O O . TRP A 1 169 ? 3.655 0.503 -5.073 1.00 89.00 169 TRP A O 1
ATOM 1329 N N . TRP A 1 170 ? 3.811 2.391 -3.863 1.00 92.19 170 TRP A N 1
ATOM 1330 C CA . TRP A 1 170 ? 4.466 1.794 -2.708 1.00 92.19 170 TRP A CA 1
ATOM 1331 C C . TRP A 1 170 ? 3.632 0.669 -2.083 1.00 92.19 170 TRP A C 1
ATOM 1333 O O . TRP A 1 170 ? 4.150 -0.410 -1.798 1.00 92.19 170 TRP A O 1
ATOM 1343 N N . SER A 1 171 ? 2.311 0.853 -1.976 1.00 91.50 171 SER A N 1
ATOM 1344 C CA . SER A 1 171 ? 1.401 -0.199 -1.503 1.00 91.50 171 SER A CA 1
ATOM 1345 C C . SER A 1 171 ? 1.340 -1.414 -2.437 1.00 91.50 171 SER A C 1
ATOM 1347 O O . SER A 1 171 ? 1.065 -2.527 -2.000 1.00 91.50 171 SER A O 1
ATOM 1349 N N . THR A 1 172 ? 1.617 -1.210 -3.725 1.00 92.88 172 THR A N 1
ATOM 1350 C CA . THR A 1 172 ? 1.666 -2.275 -4.731 1.00 92.88 172 THR A CA 1
ATOM 1351 C C . THR A 1 172 ? 2.989 -3.042 -4.667 1.00 92.88 172 THR A C 1
ATOM 1353 O O . THR A 1 172 ? 3.015 -4.240 -4.943 1.00 92.88 172 THR A O 1
ATOM 1356 N N . LEU A 1 173 ? 4.079 -2.379 -4.264 1.00 95.75 173 LEU A N 1
ATOM 1357 C CA . LEU A 1 173 ? 5.390 -2.997 -4.043 1.00 95.75 173 LEU A CA 1
ATOM 1358 C C . LEU A 1 173 ? 5.422 -3.843 -2.761 1.00 95.75 173 LEU A C 1
ATOM 1360 O O . LEU A 1 173 ? 6.025 -4.916 -2.747 1.00 95.75 173 LEU A O 1
ATOM 1364 N N . ARG A 1 174 ? 4.732 -3.400 -1.703 1.00 95.88 174 ARG A N 1
ATOM 1365 C CA . ARG A 1 174 ? 4.668 -4.072 -0.393 1.00 95.88 174 ARG A CA 1
ATOM 1366 C C . ARG A 1 174 ? 4.521 -5.606 -0.447 1.00 95.88 174 ARG A C 1
ATOM 1368 O O . ARG A 1 174 ? 5.334 -6.273 0.190 1.00 95.88 174 ARG A O 1
ATOM 1375 N N . PRO A 1 175 ? 3.562 -6.222 -1.173 1.00 94.81 175 PRO A N 1
ATOM 1376 C CA . PRO A 1 175 ? 3.435 -7.683 -1.197 1.00 94.81 175 PRO A CA 1
ATOM 1377 C C . PRO A 1 175 ? 4.672 -8.400 -1.760 1.00 94.81 175 PRO A C 1
ATOM 1379 O O . PRO 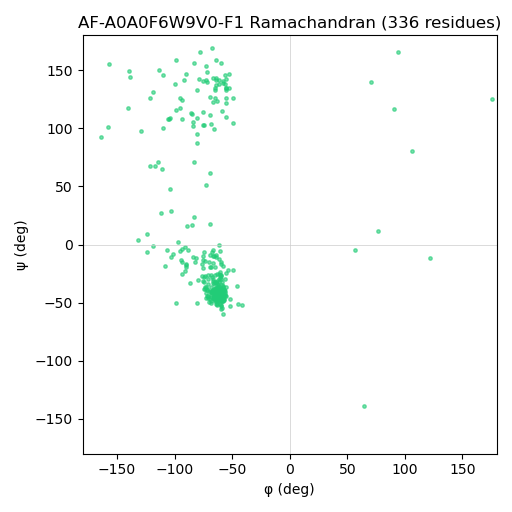A 1 175 ? 4.965 -9.507 -1.314 1.00 94.81 175 PRO A O 1
ATOM 1382 N N . TYR A 1 176 ? 5.420 -7.780 -2.680 1.00 96.06 176 TYR A N 1
ATOM 1383 C CA . TYR A 1 176 ? 6.670 -8.341 -3.198 1.00 96.06 176 TYR A CA 1
ATOM 1384 C C . TYR A 1 176 ? 7.778 -8.289 -2.148 1.00 96.06 176 TYR A C 1
ATOM 1386 O O . TYR A 1 176 ? 8.453 -9.289 -1.938 1.00 96.06 176 TYR A O 1
ATOM 1394 N N . VAL A 1 177 ? 7.923 -7.164 -1.442 1.00 96.81 177 VAL A N 1
ATOM 1395 C CA . VAL A 1 177 ? 8.919 -7.007 -0.365 1.00 96.81 177 VAL A CA 1
ATOM 1396 C C . VAL A 1 177 ? 8.629 -7.959 0.794 1.00 96.81 177 VAL A C 1
ATOM 1398 O O . VAL A 1 177 ? 9.529 -8.634 1.290 1.00 96.81 177 VAL A O 1
ATOM 1401 N N . VAL A 1 178 ? 7.364 -8.069 1.204 1.00 94.69 178 VAL A N 1
ATOM 1402 C CA . VAL A 1 178 ? 6.943 -8.966 2.288 1.00 94.69 178 VAL A CA 1
ATOM 1403 C C . VAL A 1 178 ? 7.168 -10.439 1.932 1.00 94.69 178 VAL A C 1
ATOM 1405 O O . VAL A 1 178 ? 7.482 -11.234 2.817 1.00 94.69 178 VAL A O 1
ATOM 1408 N N . ALA A 1 179 ? 7.051 -10.822 0.659 1.00 93.75 179 ALA A N 1
ATOM 1409 C CA . ALA A 1 179 ? 7.306 -12.194 0.224 1.00 93.75 179 ALA A CA 1
ATOM 1410 C C . ALA A 1 179 ? 8.791 -12.598 0.307 1.00 93.75 179 ALA A C 1
ATOM 1412 O O . ALA A 1 179 ? 9.088 -13.793 0.340 1.00 93.75 179 ALA A O 1
ATOM 1413 N N . LEU A 1 180 ? 9.719 -11.636 0.362 1.00 95.69 180 LEU A N 1
ATOM 1414 C CA . LEU A 1 180 ? 11.145 -11.921 0.514 1.00 95.69 180 LEU A CA 1
ATOM 1415 C C . LEU A 1 180 ? 11.464 -12.383 1.943 1.00 95.69 180 LEU A C 1
ATOM 1417 O O . LEU A 1 180 ? 10.940 -11.837 2.922 1.00 95.69 180 LEU A O 1
ATOM 1421 N N . ASP A 1 181 ? 12.376 -13.352 2.058 1.00 95.56 181 ASP A N 1
ATOM 1422 C CA . ASP A 1 181 ? 13.010 -13.705 3.332 1.00 95.56 181 ASP A CA 1
ATOM 1423 C C . ASP A 1 181 ? 13.856 -12.507 3.808 1.00 95.56 181 ASP A C 1
ATOM 1425 O O . ASP A 1 181 ? 14.719 -12.060 3.043 1.00 95.56 181 ASP A O 1
ATOM 1429 N N . PRO A 1 182 ? 13.665 -11.997 5.043 1.00 95.94 182 PRO A N 1
ATOM 1430 C CA . PRO A 1 182 ? 14.460 -10.897 5.596 1.00 95.94 182 PRO A CA 1
ATOM 1431 C C . PRO A 1 182 ? 15.980 -11.113 5.565 1.00 95.94 182 PRO A C 1
ATOM 1433 O O . PRO A 1 182 ? 16.740 -10.152 5.630 1.00 95.94 182 PRO A O 1
ATOM 1436 N N . ARG A 1 183 ? 16.439 -12.368 5.486 1.00 96.62 183 ARG A N 1
ATOM 1437 C CA . ARG A 1 183 ? 17.860 -12.740 5.421 1.00 96.62 183 ARG A CA 1
ATOM 1438 C C . ARG A 1 183 ? 18.374 -12.946 3.996 1.00 96.62 183 ARG A C 1
ATOM 1440 O O . ARG A 1 183 ? 19.563 -13.191 3.820 1.00 96.62 183 ARG A O 1
ATOM 1447 N N . SER A 1 184 ? 17.502 -12.893 2.991 1.00 98.00 184 SER A N 1
ATOM 1448 C CA . SER A 1 184 ? 17.903 -13.055 1.591 1.00 98.00 184 SER A CA 1
ATOM 1449 C C . SER A 1 184 ? 18.663 -11.835 1.076 1.00 98.00 184 SER A C 1
ATOM 1451 O O . SER A 1 184 ? 18.359 -10.698 1.442 1.00 98.00 184 SER A O 1
ATOM 1453 N N . GLU A 1 185 ? 19.596 -12.061 0.149 1.00 98.12 185 GLU A N 1
ATOM 1454 C CA . GLU A 1 185 ? 20.309 -10.983 -0.552 1.00 98.12 185 GLU A CA 1
ATOM 1455 C C . GLU A 1 185 ? 19.339 -10.008 -1.236 1.00 98.12 185 GLU A C 1
ATOM 1457 O O . GLU A 1 185 ? 19.554 -8.799 -1.210 1.00 98.12 185 GLU A O 1
ATOM 1462 N N . ALA A 1 186 ? 18.225 -10.516 -1.775 1.00 97.88 186 ALA A N 1
ATOM 1463 C CA . ALA A 1 186 ? 17.192 -9.702 -2.408 1.00 97.88 186 ALA A CA 1
ATOM 1464 C C . ALA A 1 186 ? 16.527 -8.720 -1.428 1.00 97.88 186 ALA A C 1
ATOM 1466 O O . ALA A 1 186 ? 16.324 -7.556 -1.779 1.00 97.88 186 ALA A O 1
ATOM 1467 N N . TYR A 1 187 ? 16.206 -9.159 -0.203 1.00 98.19 187 TYR A N 1
ATOM 1468 C CA . TYR A 1 187 ? 15.652 -8.266 0.820 1.00 98.19 187 TYR A CA 1
ATOM 1469 C C . TYR A 1 187 ? 16.691 -7.245 1.286 1.00 98.19 187 TYR A C 1
ATOM 1471 O O . TYR A 1 187 ? 16.383 -6.058 1.360 1.00 98.19 187 TYR A O 1
ATOM 1479 N N . VAL A 1 188 ? 17.929 -7.685 1.542 1.00 98.38 188 VAL A N 1
ATOM 1480 C CA . VAL A 1 188 ? 19.029 -6.803 1.966 1.00 98.38 188 VAL A CA 1
ATOM 1481 C C . VAL A 1 188 ? 19.290 -5.712 0.925 1.00 98.38 188 VAL A C 1
ATOM 1483 O O . VAL A 1 188 ? 19.378 -4.539 1.285 1.00 98.38 188 VAL A O 1
ATOM 1486 N N . ALA A 1 189 ? 19.338 -6.065 -0.362 1.00 98.38 189 ALA A N 1
ATOM 1487 C CA . ALA A 1 189 ? 19.501 -5.102 -1.448 1.00 98.38 189 ALA A CA 1
ATOM 1488 C C . ALA A 1 189 ? 18.315 -4.127 -1.537 1.00 98.38 189 ALA A C 1
ATOM 1490 O O . ALA A 1 189 ? 18.516 -2.921 -1.675 1.00 98.38 189 ALA A O 1
ATOM 1491 N N . ALA A 1 190 ? 17.078 -4.624 -1.415 1.00 98.25 190 ALA A N 1
ATOM 1492 C CA . ALA A 1 190 ? 15.884 -3.781 -1.444 1.00 98.25 190 ALA A CA 1
ATOM 1493 C C . ALA A 1 190 ? 15.846 -2.788 -0.272 1.00 98.25 190 ALA A C 1
ATOM 1495 O O . ALA A 1 190 ? 15.552 -1.609 -0.471 1.00 98.25 190 ALA A O 1
ATOM 1496 N N . ARG A 1 191 ? 16.193 -3.251 0.933 1.00 98.38 191 ARG A N 1
ATOM 1497 C CA . ARG A 1 191 ? 16.299 -2.428 2.142 1.00 98.38 191 ARG A CA 1
ATOM 1498 C C . ARG A 1 191 ? 17.385 -1.362 1.993 1.00 98.38 191 ARG A C 1
ATOM 1500 O O . ARG A 1 191 ? 17.110 -0.198 2.254 1.00 98.38 191 ARG A O 1
ATOM 1507 N N . ALA A 1 192 ? 18.573 -1.723 1.504 1.00 98.31 192 ALA A N 1
ATOM 1508 C CA . ALA A 1 192 ? 19.675 -0.780 1.288 1.00 98.31 192 ALA A CA 1
ATOM 1509 C C . ALA A 1 192 ? 19.339 0.306 0.244 1.00 98.31 192 ALA A C 1
ATOM 1511 O O . ALA A 1 192 ? 19.656 1.485 0.435 1.00 98.31 192 ALA A O 1
ATOM 1512 N N . ALA A 1 193 ? 18.652 -0.066 -0.842 1.00 97.88 193 ALA A N 1
ATOM 1513 C CA . ALA A 1 193 ? 18.133 0.895 -1.814 1.00 97.88 193 ALA A CA 1
ATOM 1514 C C . ALA A 1 193 ? 17.118 1.852 -1.163 1.00 97.88 193 ALA A C 1
ATOM 1516 O O . ALA A 1 193 ? 17.206 3.069 -1.340 1.00 97.88 193 ALA A O 1
ATOM 1517 N N . ALA A 1 194 ? 16.198 1.326 -0.345 1.00 97.50 194 ALA A N 1
ATOM 1518 C CA . ALA A 1 194 ? 15.222 2.135 0.382 1.00 97.50 194 ALA A CA 1
ATOM 1519 C C . ALA A 1 194 ? 15.872 3.082 1.400 1.00 97.50 194 ALA A C 1
ATOM 1521 O O . ALA A 1 194 ? 15.464 4.237 1.477 1.00 97.50 194 ALA A O 1
ATOM 1522 N N . GLU A 1 195 ? 16.902 2.651 2.131 1.00 97.75 195 GLU A N 1
ATOM 1523 C CA . GLU A 1 195 ? 17.673 3.512 3.041 1.00 97.75 195 GLU A CA 1
ATOM 1524 C C . GLU A 1 195 ? 18.349 4.665 2.285 1.00 97.75 195 GLU A C 1
ATOM 1526 O O . GLU A 1 195 ? 18.255 5.823 2.700 1.00 97.75 195 GLU A O 1
ATOM 1531 N N . THR A 1 196 ? 18.958 4.366 1.134 1.00 97.06 196 THR A N 1
ATOM 1532 C CA . THR A 1 196 ? 19.607 5.368 0.274 1.00 97.06 196 THR A CA 1
ATOM 1533 C C . THR A 1 196 ? 18.599 6.402 -0.233 1.00 97.06 196 THR A C 1
ATOM 1535 O O . THR A 1 196 ? 18.847 7.607 -0.160 1.00 97.06 196 THR A O 1
ATOM 1538 N N . VAL A 1 197 ? 17.430 5.947 -0.697 1.00 94.19 197 VAL A N 1
ATOM 1539 C CA . VAL A 1 197 ? 16.323 6.823 -1.103 1.00 94.19 197 VAL A CA 1
ATOM 1540 C C . VAL A 1 197 ? 15.850 7.673 0.075 1.00 94.19 197 VAL A C 1
ATOM 1542 O O . VAL A 1 197 ? 15.777 8.896 -0.038 1.00 94.19 197 VAL A O 1
ATOM 1545 N N . ARG A 1 198 ? 15.563 7.051 1.226 1.00 94.44 198 ARG A N 1
ATOM 1546 C CA . ARG A 1 198 ? 15.021 7.730 2.414 1.00 94.44 198 ARG A CA 1
ATOM 1547 C C . ARG A 1 198 ? 15.919 8.862 2.905 1.00 94.44 198 ARG A C 1
ATOM 1549 O O . ARG A 1 198 ? 15.390 9.881 3.339 1.00 94.44 198 ARG A O 1
ATOM 1556 N N . ALA A 1 199 ? 17.241 8.713 2.801 1.00 94.12 199 ALA A N 1
ATOM 1557 C CA . ALA A 1 199 ? 18.208 9.710 3.261 1.00 94.12 199 ALA A CA 1
ATOM 1558 C C . ALA A 1 199 ? 18.087 11.076 2.557 1.00 94.12 199 ALA A C 1
ATOM 1560 O O . ALA A 1 199 ? 18.482 12.090 3.128 1.00 94.12 199 ALA A O 1
ATOM 1561 N N . THR A 1 200 ? 17.551 11.117 1.332 1.00 88.88 200 THR A N 1
ATOM 1562 C CA . THR A 1 200 ? 17.428 12.356 0.534 1.00 88.88 200 THR A CA 1
ATOM 1563 C C . THR A 1 200 ? 15.997 12.664 0.081 1.00 88.88 200 THR A C 1
ATOM 1565 O O . THR A 1 200 ? 15.735 13.730 -0.472 1.00 88.88 200 THR A O 1
ATOM 1568 N N . ALA A 1 201 ? 15.066 11.745 0.332 1.00 88.00 201 ALA A N 1
ATOM 1569 C CA . ALA A 1 201 ? 13.676 11.813 -0.091 1.00 88.00 201 ALA A CA 1
ATOM 1570 C C . ALA A 1 201 ? 12.829 12.839 0.682 1.00 88.00 201 ALA A C 1
ATOM 1572 O O . ALA A 1 201 ? 13.053 13.117 1.862 1.00 88.00 201 ALA A O 1
ATOM 1573 N N . ASP A 1 202 ? 11.771 13.324 0.025 1.00 86.06 202 ASP A N 1
ATOM 1574 C CA . ASP A 1 202 ? 10.673 14.049 0.668 1.00 86.06 202 ASP A CA 1
ATOM 1575 C C . ASP A 1 202 ? 9.839 13.147 1.603 1.00 86.06 202 ASP A C 1
ATOM 1577 O O . ASP A 1 202 ? 9.969 11.921 1.617 1.00 86.06 202 ASP A O 1
ATOM 1581 N N . ALA A 1 203 ? 8.965 13.757 2.410 1.00 85.75 203 ALA A N 1
ATOM 1582 C CA . ALA A 1 203 ? 8.144 13.029 3.383 1.00 85.75 203 ALA A CA 1
ATOM 1583 C C . ALA A 1 203 ? 7.201 12.000 2.729 1.00 85.75 203 ALA A C 1
ATOM 1585 O O . ALA A 1 203 ? 6.946 10.951 3.317 1.00 85.75 203 ALA A O 1
ATOM 1586 N N . ALA A 1 204 ? 6.718 12.281 1.515 1.00 83.62 204 ALA A N 1
ATOM 1587 C CA . ALA A 1 204 ? 5.826 11.402 0.764 1.00 83.62 204 ALA A CA 1
ATOM 1588 C C . ALA A 1 204 ? 6.512 10.081 0.411 1.00 83.62 204 ALA A C 1
ATOM 1590 O O . ALA A 1 204 ? 6.035 8.990 0.723 1.00 83.62 204 ALA A O 1
ATOM 1591 N N . THR A 1 205 ? 7.697 10.197 -0.179 1.00 88.19 205 THR A N 1
ATOM 1592 C CA . THR A 1 205 ? 8.524 9.066 -0.585 1.00 88.19 205 THR A CA 1
ATOM 1593 C C . THR A 1 205 ? 9.011 8.283 0.634 1.00 88.19 205 THR A C 1
ATOM 1595 O O . THR A 1 205 ? 8.973 7.054 0.621 1.00 88.19 205 THR A O 1
ATOM 1598 N N . ARG A 1 206 ? 9.397 8.959 1.729 1.00 91.88 206 ARG A N 1
ATOM 1599 C CA . ARG A 1 206 ? 9.754 8.278 2.986 1.00 91.88 206 ARG A CA 1
ATOM 1600 C C . ARG A 1 206 ? 8.592 7.457 3.547 1.00 91.88 206 ARG A C 1
ATOM 1602 O O . ARG A 1 206 ? 8.783 6.276 3.843 1.00 91.88 206 ARG A O 1
ATOM 1609 N N . ALA A 1 207 ? 7.392 8.033 3.612 1.00 90.69 207 ALA A N 1
ATOM 1610 C CA . ALA A 1 207 ? 6.188 7.327 4.044 1.00 90.69 207 ALA A CA 1
ATOM 1611 C C . ALA A 1 207 ? 5.844 6.140 3.123 1.00 90.69 207 ALA A C 1
ATOM 1613 O O . ALA A 1 207 ? 5.465 5.071 3.602 1.00 90.69 207 ALA A O 1
ATOM 1614 N N . GLY A 1 208 ? 6.048 6.292 1.811 1.00 92.12 208 GLY A N 1
ATOM 1615 C CA . GLY A 1 208 ? 5.969 5.206 0.836 1.00 92.12 208 GLY A CA 1
ATOM 1616 C C . GLY A 1 208 ? 6.943 4.060 1.135 1.00 92.12 208 GLY A C 1
ATOM 1617 O O . GLY A 1 208 ? 6.534 2.898 1.168 1.00 92.12 208 GLY A O 1
ATOM 1618 N N . CYS A 1 209 ? 8.207 4.367 1.443 1.00 95.06 209 CYS A N 1
ATOM 1619 C CA . CYS A 1 209 ? 9.175 3.358 1.880 1.00 95.06 209 CYS A CA 1
ATOM 1620 C C . CYS A 1 209 ? 8.723 2.656 3.171 1.00 95.06 209 CYS A C 1
ATOM 1622 O O . CYS A 1 209 ? 8.743 1.431 3.223 1.00 95.06 209 CYS A O 1
ATOM 1624 N N . ALA A 1 210 ? 8.265 3.396 4.187 1.00 95.25 210 ALA A N 1
ATOM 1625 C CA . ALA A 1 210 ? 7.760 2.796 5.428 1.00 95.25 210 ALA A CA 1
ATOM 1626 C C . ALA A 1 210 ? 6.585 1.832 5.161 1.00 95.25 210 ALA A C 1
ATOM 1628 O O . ALA A 1 210 ? 6.528 0.735 5.714 1.00 95.25 210 ALA A O 1
ATOM 1629 N N . LEU A 1 211 ? 5.701 2.192 4.226 1.00 94.31 211 LEU A N 1
ATOM 1630 C CA . LEU A 1 211 ? 4.604 1.336 3.785 1.00 94.31 211 LEU A CA 1
ATOM 1631 C C . LEU A 1 211 ? 5.073 0.079 3.056 1.00 94.31 211 LEU A C 1
ATOM 1633 O O . LEU A 1 211 ? 4.541 -1.000 3.315 1.00 94.31 211 LEU A O 1
ATOM 1637 N N . ALA A 1 212 ? 6.039 0.184 2.148 1.00 95.94 212 ALA A N 1
ATOM 1638 C CA . ALA A 1 212 ? 6.539 -0.970 1.406 1.00 95.94 212 ALA A CA 1
ATOM 1639 C C . ALA A 1 212 ? 7.366 -1.935 2.276 1.00 95.94 212 ALA A C 1
ATOM 1641 O O . ALA A 1 212 ? 7.391 -3.131 1.981 1.00 95.94 212 ALA A O 1
ATOM 1642 N N . PHE A 1 213 ? 7.981 -1.442 3.358 1.00 96.69 213 PHE A N 1
ATOM 1643 C CA . PHE A 1 213 ? 8.879 -2.186 4.248 1.00 96.69 213 PHE A CA 1
ATOM 1644 C C . PHE A 1 213 ? 8.327 -2.290 5.684 1.00 96.69 213 PHE A C 1
ATOM 1646 O O . PHE A 1 213 ? 8.918 -1.763 6.623 1.00 96.69 213 PHE A O 1
ATOM 1653 N N . PRO A 1 214 ? 7.226 -3.031 5.911 1.00 94.19 214 PRO A N 1
ATOM 1654 C CA . PRO A 1 214 ? 6.589 -3.117 7.232 1.00 94.19 214 PRO A CA 1
ATOM 1655 C C . PRO A 1 214 ? 7.403 -3.815 8.327 1.00 94.19 214 PRO A C 1
ATOM 1657 O O . PRO A 1 214 ? 6.941 -3.902 9.458 1.00 94.19 214 PRO A O 1
ATOM 1660 N N . ARG A 1 215 ? 8.569 -4.378 7.996 1.00 94.12 215 ARG A N 1
ATOM 1661 C CA . ARG A 1 215 ? 9.484 -5.008 8.960 1.00 94.12 215 ARG A CA 1
ATOM 1662 C C . ARG A 1 215 ? 10.515 -4.033 9.529 1.00 94.12 215 ARG A C 1
ATOM 1664 O O . ARG A 1 215 ? 11.294 -4.445 10.378 1.00 94.12 215 ARG A O 1
ATOM 1671 N N . GLU A 1 216 ? 10.498 -2.783 9.073 1.00 96.94 216 GLU A N 1
ATOM 1672 C CA . GLU A 1 216 ? 11.358 -1.692 9.540 1.00 96.94 216 GLU A CA 1
ATOM 1673 C C . GLU A 1 216 ? 10.486 -0.667 10.304 1.00 96.94 216 GLU A C 1
ATOM 1675 O O . GLU A 1 216 ? 10.254 0.450 9.823 1.00 96.94 216 GLU A O 1
ATOM 1680 N N . PRO A 1 217 ? 9.887 -1.049 11.452 1.00 94.56 217 PRO A N 1
ATOM 1681 C CA . PRO A 1 217 ? 8.917 -0.214 12.168 1.00 94.56 217 PRO A CA 1
ATOM 1682 C C . PRO A 1 217 ? 9.495 1.135 12.615 1.00 94.56 217 PRO A C 1
ATOM 1684 O O . PRO A 1 217 ? 8.775 2.134 12.702 1.00 94.56 217 PRO A O 1
ATOM 1687 N N . GLU A 1 218 ? 10.809 1.204 12.830 1.00 97.12 218 GLU A N 1
ATOM 1688 C CA . GLU A 1 218 ? 11.507 2.429 13.197 1.00 97.12 218 GLU A CA 1
ATOM 1689 C C . GLU A 1 218 ? 11.427 3.509 12.108 1.00 97.12 218 GLU A C 1
ATOM 1691 O O . GLU A 1 218 ? 11.484 4.700 12.421 1.00 97.12 218 GLU A O 1
ATOM 1696 N N . TRP A 1 219 ? 11.235 3.128 10.838 1.00 96.50 219 TRP A N 1
ATOM 1697 C CA . TRP A 1 219 ? 11.052 4.084 9.743 1.00 96.50 219 TRP A CA 1
ATOM 1698 C C . TRP A 1 219 ? 9.729 4.831 9.875 1.00 96.50 219 TRP A C 1
ATOM 1700 O O . TRP A 1 219 ? 9.715 6.062 9.821 1.00 96.50 219 TRP A O 1
ATOM 1710 N N . ALA A 1 220 ? 8.635 4.096 10.094 1.00 95.38 220 ALA A N 1
ATOM 1711 C CA . ALA A 1 220 ? 7.316 4.683 10.302 1.00 95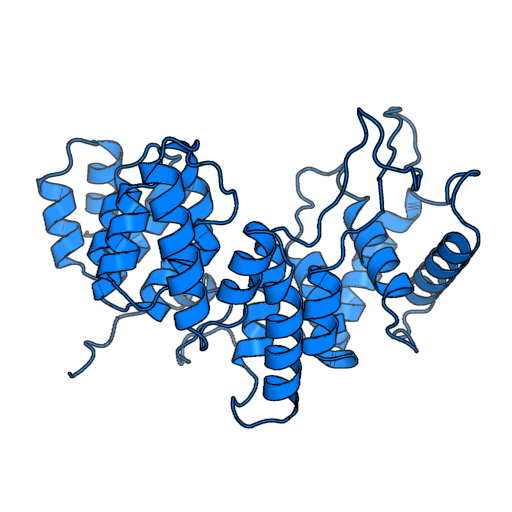.38 220 ALA A CA 1
ATOM 1712 C C . ALA A 1 220 ? 7.289 5.536 11.578 1.00 95.38 220 ALA A C 1
ATOM 1714 O O . ALA A 1 220 ? 6.746 6.639 11.560 1.00 95.38 220 ALA A O 1
ATOM 1715 N N . ALA A 1 221 ? 7.918 5.070 12.662 1.00 96.81 221 ALA A N 1
ATOM 1716 C CA . ALA A 1 221 ? 7.987 5.811 13.920 1.00 96.81 221 ALA A CA 1
ATOM 1717 C C . ALA A 1 221 ? 8.751 7.141 13.784 1.00 96.81 221 ALA A C 1
ATOM 1719 O O . ALA A 1 221 ? 8.281 8.179 14.254 1.00 96.81 221 ALA A O 1
ATOM 1720 N N . ALA A 1 222 ? 9.901 7.145 13.100 1.00 95.44 222 ALA A N 1
ATOM 1721 C CA . ALA A 1 222 ? 10.668 8.366 12.860 1.00 95.44 222 ALA A CA 1
ATOM 1722 C C . ALA A 1 222 ? 9.870 9.393 12.036 1.00 95.44 222 ALA A C 1
ATOM 1724 O O . ALA A 1 222 ? 9.777 10.561 12.422 1.00 95.44 222 ALA A O 1
ATOM 1725 N N . ASP A 1 223 ? 9.238 8.946 10.944 1.00 93.31 223 ASP A N 1
ATOM 1726 C CA . ASP A 1 223 ? 8.419 9.812 10.088 1.00 93.31 223 ASP A CA 1
ATOM 1727 C C . ASP A 1 223 ? 7.158 10.318 10.831 1.00 93.31 223 ASP A C 1
ATOM 1729 O O . ASP A 1 223 ? 6.743 11.467 10.654 1.00 93.31 223 ASP A O 1
ATOM 1733 N N . ALA A 1 224 ? 6.576 9.502 11.718 1.00 93.81 224 ALA A N 1
ATOM 1734 C CA . ALA A 1 224 ? 5.454 9.871 12.583 1.00 93.81 224 ALA A CA 1
ATOM 1735 C C . ALA A 1 224 ? 5.810 10.984 13.578 1.00 93.81 224 ALA A C 1
ATOM 1737 O O . ALA A 1 224 ? 5.074 11.967 13.692 1.00 93.81 224 ALA A O 1
ATOM 1738 N N . HIS A 1 225 ? 6.940 10.857 14.281 1.00 94.88 225 HIS A N 1
ATOM 1739 C CA . HIS A 1 225 ? 7.408 11.879 15.218 1.00 94.88 225 HIS A CA 1
ATOM 1740 C C . HIS A 1 225 ? 7.709 13.206 14.519 1.00 94.88 225 HIS A C 1
ATOM 1742 O O . HIS A 1 225 ? 7.313 14.265 15.011 1.00 94.88 225 HIS A O 1
ATOM 1748 N N . GLU A 1 226 ? 8.361 13.162 13.355 1.00 91.94 226 GLU A N 1
ATOM 1749 C CA . GLU A 1 226 ? 8.611 14.358 12.551 1.00 91.94 226 GLU A CA 1
ATOM 1750 C C . GLU A 1 226 ? 7.294 15.030 12.139 1.00 91.94 226 GLU A C 1
ATOM 1752 O O . GLU A 1 226 ? 7.144 16.249 12.264 1.00 91.94 226 GLU A O 1
ATOM 1757 N N . TRP A 1 227 ? 6.316 14.244 11.681 1.00 89.44 227 TRP A N 1
ATOM 1758 C CA . TRP A 1 227 ? 5.018 14.771 11.282 1.00 89.44 227 TRP A CA 1
ATOM 1759 C C . TRP A 1 227 ? 4.260 15.408 12.455 1.00 89.44 227 TRP A C 1
ATOM 1761 O O . TRP A 1 227 ? 3.794 16.543 12.332 1.00 89.44 227 TRP A O 1
ATOM 1771 N N . LEU A 1 228 ? 4.183 14.727 13.603 1.00 90.94 228 LEU A N 1
ATOM 1772 C CA . LEU A 1 228 ? 3.524 15.249 14.805 1.00 90.94 228 LEU A CA 1
ATOM 1773 C C . LEU A 1 228 ? 4.182 16.546 15.279 1.00 90.94 228 LEU A C 1
ATOM 1775 O O . LEU A 1 228 ? 3.484 17.507 15.606 1.00 90.94 228 LEU A O 1
ATOM 1779 N N . SER A 1 229 ? 5.517 16.608 15.240 1.00 90.88 229 SER A N 1
ATOM 1780 C CA . SER A 1 229 ? 6.259 17.828 15.551 1.00 90.88 229 SER A CA 1
ATOM 1781 C C . SER A 1 229 ? 5.845 18.980 14.631 1.00 90.88 229 SER A C 1
ATOM 1783 O O . SER A 1 229 ? 5.540 20.070 15.111 1.00 90.88 229 SER A O 1
ATOM 1785 N N . ARG A 1 230 ? 5.735 18.760 13.315 1.00 86.88 230 ARG A N 1
ATOM 1786 C CA . ARG A 1 230 ? 5.293 19.804 12.370 1.00 86.88 230 ARG A CA 1
ATOM 1787 C C . ARG A 1 230 ? 3.881 20.309 12.674 1.00 86.88 230 ARG A C 1
ATOM 1789 O O . ARG A 1 230 ? 3.656 21.518 12.637 1.00 86.88 230 ARG A O 1
ATOM 1796 N N . VAL A 1 231 ? 2.952 19.411 13.008 1.00 84.69 231 VAL A N 1
ATOM 1797 C CA . VAL A 1 231 ? 1.575 19.784 13.379 1.00 84.69 231 VAL A CA 1
ATOM 1798 C C . VAL A 1 231 ? 1.541 20.626 14.651 1.00 84.69 231 VAL A C 1
ATOM 1800 O O . VAL A 1 231 ? 0.859 21.649 14.683 1.00 84.69 231 VAL A O 1
ATOM 1803 N N . GLN A 1 232 ? 2.318 20.258 15.672 1.00 85.19 232 GLN A N 1
ATOM 1804 C CA . GLN A 1 232 ? 2.428 21.036 16.912 1.00 85.19 232 GLN A CA 1
ATOM 1805 C C . GLN A 1 232 ? 2.952 22.461 16.670 1.00 85.19 232 GLN A C 1
ATOM 1807 O O . GLN A 1 232 ? 2.563 23.386 17.377 1.00 85.19 232 GLN A O 1
ATOM 1812 N N . HIS A 1 233 ? 3.780 22.657 15.640 1.00 85.69 233 HIS A N 1
ATOM 1813 C CA . HIS A 1 233 ? 4.304 23.966 15.237 1.00 85.69 233 HIS A CA 1
ATOM 1814 C C . HIS A 1 233 ? 3.404 24.711 14.232 1.00 85.69 233 HIS A C 1
ATOM 1816 O O . HIS A 1 233 ? 3.843 25.667 13.593 1.00 85.69 233 HIS A O 1
ATOM 1822 N N . GLY A 1 234 ? 2.143 24.297 14.080 1.00 78.31 234 GLY A N 1
ATOM 1823 C CA . GLY A 1 234 ? 1.152 25.006 13.269 1.00 78.31 234 GLY A CA 1
ATOM 1824 C C . GLY A 1 234 ? 1.311 24.820 11.759 1.00 78.31 234 GLY A C 1
ATOM 1825 O O . GLY A 1 234 ? 0.650 25.524 10.992 1.00 78.31 234 GLY A O 1
ATOM 1826 N N . ALA A 1 235 ? 2.151 23.879 11.307 1.00 76.50 235 ALA A N 1
ATOM 1827 C CA . ALA A 1 235 ? 2.123 23.472 9.910 1.00 76.50 235 ALA A CA 1
ATOM 1828 C C . ALA A 1 235 ? 0.746 22.878 9.599 1.00 76.50 235 ALA A C 1
ATOM 1830 O O . ALA A 1 235 ? 0.193 22.112 10.394 1.00 76.50 235 ALA A O 1
ATOM 1831 N N . LEU A 1 236 ? 0.191 23.216 8.432 1.00 63.97 236 LEU A N 1
ATOM 1832 C CA . LEU A 1 236 ? -1.045 22.583 7.994 1.00 63.97 236 LEU A CA 1
ATOM 1833 C C . LEU A 1 236 ? -0.836 21.061 7.996 1.00 63.97 236 LEU A C 1
ATOM 1835 O O . LEU A 1 236 ? 0.185 20.597 7.478 1.00 63.97 236 LEU A O 1
ATOM 1839 N N . PRO A 1 237 ? -1.791 20.277 8.526 1.00 61.22 237 PRO A N 1
ATOM 1840 C CA . PRO A 1 237 ? -1.737 18.820 8.535 1.00 61.22 237 PRO A CA 1
ATOM 1841 C C . PRO A 1 237 ? -1.994 18.286 7.119 1.00 61.22 237 PRO A C 1
ATOM 1843 O O . PRO A 1 237 ? -2.888 17.480 6.896 1.00 61.22 237 PRO A O 1
ATOM 1846 N N . TRP A 1 238 ? -1.287 18.783 6.110 1.00 55.19 238 TRP A N 1
ATOM 1847 C CA . TRP A 1 238 ? -1.397 18.354 4.725 1.00 55.19 238 TRP A CA 1
ATOM 1848 C C . TRP A 1 238 ? -0.080 17.709 4.309 1.00 55.19 238 TRP A C 1
ATOM 1850 O O . TRP A 1 238 ? 0.705 18.269 3.552 1.00 55.19 238 TRP A O 1
ATOM 1860 N N . ALA A 1 239 ? 0.168 16.519 4.857 1.00 60.56 239 ALA A N 1
ATOM 1861 C CA . ALA A 1 239 ? 1.090 15.570 4.253 1.00 60.56 239 ALA A CA 1
ATOM 1862 C C . ALA A 1 239 ? 0.218 14.482 3.604 1.00 60.56 239 ALA A C 1
ATOM 1864 O O . ALA A 1 239 ? -0.429 13.740 4.343 1.00 60.56 239 ALA A O 1
ATOM 1865 N N . PRO A 1 240 ? 0.122 14.416 2.265 1.00 58.53 240 PRO A N 1
ATOM 1866 C CA . PRO A 1 240 ? -0.762 13.484 1.561 1.00 58.53 240 PRO A CA 1
ATOM 1867 C C . PRO A 1 240 ? -0.494 11.991 1.828 1.00 58.53 240 PRO A C 1
ATOM 1869 O O . PRO A 1 240 ? -1.311 11.176 1.417 1.00 58.53 240 PRO A O 1
ATOM 1872 N N . ASP A 1 241 ? 0.561 11.634 2.567 1.00 72.62 241 ASP A N 1
ATOM 1873 C CA . ASP A 1 241 ? 1.050 10.254 2.732 1.00 72.62 241 ASP A CA 1
ATOM 1874 C C . ASP A 1 241 ? 1.127 9.801 4.196 1.00 72.62 241 ASP A C 1
ATOM 1876 O O . ASP A 1 241 ? 1.619 8.730 4.531 1.00 72.62 241 ASP A O 1
ATOM 1880 N N . SER A 1 242 ? 0.594 10.602 5.105 1.00 74.69 242 SER A N 1
ATOM 1881 C CA . SER A 1 242 ? 0.505 10.296 6.532 1.00 74.69 242 SER A CA 1
ATOM 1882 C C . SER A 1 242 ? -0.303 9.039 6.875 1.00 74.69 242 SER A C 1
ATOM 1884 O O . SER A 1 242 ? -0.047 8.383 7.882 1.00 74.69 242 SER A O 1
ATOM 1886 N N . TRP A 1 243 ? -1.258 8.656 6.027 1.00 84.00 243 TRP A N 1
ATOM 1887 C CA . TRP A 1 243 ? -1.964 7.384 6.159 1.00 84.00 243 TRP A CA 1
ATOM 1888 C C . TRP A 1 243 ? -1.048 6.190 5.865 1.00 84.00 243 TRP A C 1
ATOM 1890 O O . TRP A 1 243 ? -1.288 5.111 6.400 1.00 84.00 243 TRP A O 1
ATOM 1900 N N . ALA A 1 244 ? 0.000 6.368 5.051 1.00 88.12 244 ALA A N 1
ATOM 1901 C CA . ALA A 1 244 ? 0.981 5.326 4.760 1.00 88.12 244 ALA A CA 1
ATOM 1902 C C . ALA A 1 244 ? 1.864 5.078 5.989 1.00 88.12 244 ALA A C 1
ATOM 1904 O O . ALA A 1 244 ? 2.124 3.926 6.334 1.00 88.12 244 ALA A O 1
ATOM 1905 N N . ILE A 1 245 ? 2.219 6.156 6.702 1.00 91.50 245 ILE A N 1
ATOM 1906 C CA . ILE A 1 245 ? 2.863 6.093 8.020 1.00 91.50 245 ILE A CA 1
ATOM 1907 C C . ILE A 1 245 ? 1.952 5.340 8.993 1.00 91.50 245 ILE A C 1
ATOM 1909 O O . ILE A 1 245 ? 2.355 4.325 9.550 1.00 91.50 245 ILE A O 1
ATOM 1913 N N . LEU A 1 246 ? 0.697 5.781 9.139 1.00 91.19 246 LEU A N 1
ATOM 1914 C CA . LEU A 1 246 ? -0.246 5.193 10.094 1.00 91.19 246 LEU A CA 1
ATOM 1915 C C . LEU A 1 246 ? -0.505 3.698 9.847 1.00 91.19 246 LEU A C 1
ATOM 1917 O O . LEU A 1 246 ? -0.596 2.924 10.795 1.00 91.19 246 LEU A O 1
ATOM 1921 N N . ALA A 1 247 ? -0.590 3.279 8.584 1.00 91.69 247 ALA A N 1
ATOM 1922 C CA . ALA A 1 247 ? -0.758 1.878 8.195 1.00 91.69 247 ALA A CA 1
ATOM 1923 C C . ALA A 1 247 ? 0.472 0.993 8.475 1.00 91.69 247 ALA A C 1
ATOM 1925 O O . ALA A 1 247 ? 0.395 -0.226 8.316 1.00 91.69 247 ALA A O 1
ATOM 1926 N N . SER A 1 248 ? 1.598 1.598 8.855 1.00 94.38 248 SER A N 1
ATOM 1927 C CA . SER A 1 248 ? 2.894 0.932 9.020 1.00 94.38 248 SER A CA 1
ATOM 1928 C C . SER A 1 248 ? 3.437 1.003 10.447 1.00 94.38 248 SER A C 1
ATOM 1930 O O . SER A 1 248 ? 4.494 0.443 10.709 1.00 94.38 248 SER A O 1
ATOM 1932 N N . LEU A 1 249 ? 2.729 1.667 11.365 1.00 95.69 249 LEU A N 1
ATOM 1933 C CA . LEU A 1 249 ? 3.117 1.762 12.772 1.00 95.69 249 LEU A CA 1
ATOM 1934 C C . LEU A 1 249 ? 2.723 0.515 13.555 1.00 95.69 249 LEU A C 1
ATOM 1936 O O . LEU A 1 249 ? 1.573 0.083 13.502 1.00 95.69 249 LEU A O 1
ATOM 1940 N N . ASP A 1 250 ? 3.661 -0.005 14.340 1.00 96.12 250 ASP A N 1
ATOM 1941 C CA . ASP A 1 250 ? 3.461 -1.089 15.308 1.00 96.12 250 ASP A CA 1
ATOM 1942 C C . ASP A 1 250 ? 3.345 -0.599 16.771 1.00 96.12 250 ASP A C 1
ATOM 1944 O O . ASP A 1 250 ? 2.946 -1.364 17.666 1.00 96.12 250 ASP A O 1
ATOM 1948 N N . ASP A 1 251 ? 3.612 0.690 16.997 1.00 97.50 251 ASP A N 1
ATOM 1949 C CA . ASP A 1 251 ? 3.333 1.436 18.222 1.00 97.50 251 ASP A CA 1
ATOM 1950 C C . ASP A 1 251 ? 1.895 1.987 18.203 1.00 97.50 251 ASP A C 1
ATOM 1952 O O . ASP A 1 251 ? 1.535 2.863 17.411 1.00 97.50 251 ASP A O 1
ATOM 1956 N N . ALA A 1 252 ? 1.061 1.455 19.098 1.00 97.00 252 ALA A N 1
ATOM 1957 C CA . ALA A 1 252 ? -0.350 1.810 19.192 1.00 97.00 252 ALA A CA 1
ATOM 1958 C C . ALA A 1 252 ? -0.579 3.223 19.747 1.00 97.00 252 ALA A C 1
ATOM 1960 O O . ALA A 1 252 ? -1.514 3.895 19.310 1.00 97.00 252 ALA A O 1
ATOM 1961 N N . ASP A 1 253 ? 0.271 3.682 20.666 1.00 97.38 253 ASP A N 1
ATOM 1962 C CA . ASP A 1 253 ? 0.134 4.997 21.293 1.00 97.38 253 ASP A CA 1
ATOM 1963 C C . ASP A 1 253 ? 0.554 6.091 20.308 1.00 97.38 253 ASP A C 1
ATOM 1965 O O . ASP A 1 253 ? -0.093 7.137 20.207 1.00 97.38 253 ASP A O 1
ATOM 1969 N N . LEU A 1 254 ? 1.603 5.839 19.521 1.00 96.38 254 LEU A N 1
ATOM 1970 C CA . LEU A 1 254 ? 2.016 6.739 18.446 1.00 96.38 254 LEU A CA 1
ATOM 1971 C C . LEU A 1 254 ? 0.985 6.776 17.308 1.00 96.38 254 LEU A C 1
ATOM 1973 O O . LEU A 1 254 ? 0.663 7.851 16.793 1.00 96.38 254 LEU A O 1
ATOM 1977 N N . ALA A 1 255 ? 0.411 5.623 16.948 1.00 95.56 255 ALA A N 1
ATOM 1978 C CA . ALA A 1 255 ? -0.685 5.552 15.985 1.00 95.56 255 ALA A CA 1
ATOM 1979 C C . ALA A 1 255 ? -1.930 6.318 16.469 1.00 95.56 255 ALA A C 1
ATOM 1981 O O . ALA A 1 255 ? -2.582 6.986 15.664 1.00 95.56 255 ALA A O 1
ATOM 1982 N N . GLN A 1 256 ? -2.241 6.267 17.769 1.00 95.50 256 GLN A N 1
ATOM 1983 C CA . GLN A 1 256 ? -3.345 7.019 18.371 1.00 95.50 256 GLN A CA 1
ATOM 1984 C C . GLN A 1 256 ? -3.112 8.525 18.242 1.00 95.50 256 GLN A C 1
ATOM 1986 O O . GLN A 1 256 ? -3.971 9.229 17.715 1.00 95.50 256 GLN A O 1
ATOM 1991 N N . GLN A 1 257 ? -1.932 9.005 18.645 1.00 94.06 257 GLN A N 1
ATOM 1992 C CA . GLN A 1 257 ? -1.568 10.423 18.550 1.00 94.06 257 GLN A CA 1
ATOM 1993 C C . GLN A 1 257 ? -1.674 10.943 17.110 1.00 94.06 257 GLN A C 1
ATOM 1995 O O . GLN A 1 257 ? -2.203 12.029 16.870 1.00 94.06 257 GLN A O 1
ATOM 2000 N N . LEU A 1 258 ? -1.216 10.154 16.134 1.00 91.50 258 LEU A N 1
ATOM 2001 C CA . LEU A 1 258 ? -1.352 10.486 14.716 1.00 91.50 258 LEU A CA 1
ATOM 2002 C C . LEU A 1 258 ? -2.804 10.517 14.242 1.00 91.50 258 LEU A C 1
ATOM 2004 O O . LEU A 1 258 ? -3.181 11.417 13.492 1.00 91.50 258 LEU A O 1
ATOM 2008 N N . ALA A 1 259 ? -3.612 9.541 14.655 1.00 91.38 259 ALA A N 1
ATOM 2009 C CA . ALA A 1 259 ? -5.023 9.472 14.301 1.00 91.38 259 ALA A CA 1
ATOM 2010 C C . ALA A 1 259 ? -5.825 10.653 14.872 1.00 91.38 259 ALA A C 1
ATOM 2012 O O . ALA A 1 259 ? -6.704 11.171 14.187 1.00 91.38 259 ALA A O 1
ATOM 2013 N N . GLU A 1 260 ? -5.511 11.104 16.086 1.00 90.19 260 GLU A N 1
ATOM 2014 C CA . GLU A 1 260 ? -6.147 12.263 16.729 1.00 90.19 260 GLU A CA 1
ATOM 2015 C C . GLU A 1 260 ? -5.711 13.594 16.113 1.00 90.19 260 GLU A C 1
ATOM 2017 O O . GLU A 1 260 ? -6.516 14.512 15.964 1.00 90.19 260 GLU A O 1
ATOM 2022 N N . ALA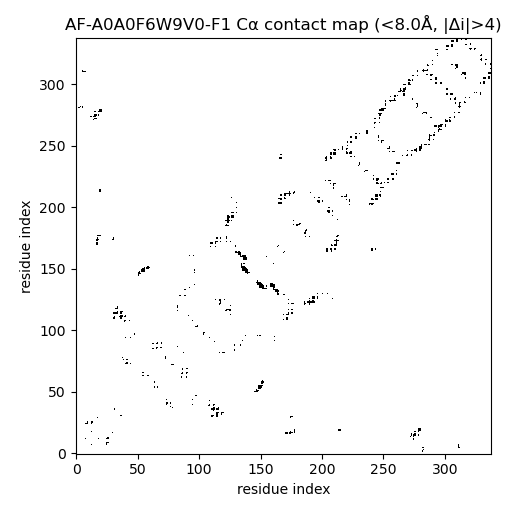 A 1 261 ? -4.443 13.697 15.718 1.00 88.25 261 ALA A N 1
ATOM 2023 C CA . ALA A 1 261 ? -3.921 14.863 15.017 1.00 88.25 261 ALA A CA 1
ATOM 2024 C C . ALA A 1 261 ? -4.386 14.937 13.546 1.00 88.25 261 ALA A C 1
ATOM 2026 O O . ALA A 1 261 ? -4.248 15.983 12.902 1.00 88.25 261 ALA A O 1
ATOM 2027 N N . ALA A 1 262 ? -4.938 13.850 12.993 1.00 82.50 262 ALA A N 1
ATOM 2028 C CA . ALA A 1 262 ? -5.457 13.812 11.632 1.00 82.50 262 ALA A CA 1
ATOM 2029 C C . ALA A 1 262 ? -6.726 14.672 11.489 1.00 82.50 262 ALA A C 1
ATOM 2031 O O . ALA A 1 262 ? -7.720 14.498 12.190 1.00 82.50 262 ALA A O 1
ATOM 2032 N N . GLY A 1 263 ? -6.723 15.589 10.519 1.00 73.25 263 GLY A N 1
ATOM 2033 C CA . GLY A 1 263 ? -7.880 16.443 10.239 1.00 73.25 263 GLY A CA 1
ATOM 2034 C C . GLY A 1 263 ? -8.997 15.738 9.443 1.00 73.25 263 GLY A C 1
ATOM 2035 O O . GLY A 1 263 ? -8.758 14.712 8.803 1.00 73.25 263 GLY A O 1
ATOM 2036 N N . PRO A 1 264 ? -10.215 16.317 9.376 1.00 69.81 264 PRO A N 1
ATOM 2037 C CA . PRO A 1 264 ? -11.360 15.799 8.611 1.00 69.81 264 PRO A CA 1
ATOM 2038 C C . PRO A 1 264 ? -11.051 15.349 7.178 1.00 69.81 264 PRO A C 1
ATOM 2040 O O . PRO A 1 264 ? -11.595 14.360 6.687 1.00 69.81 264 PRO A O 1
ATOM 2043 N N . GLN A 1 265 ? -10.139 16.053 6.513 1.00 68.38 265 GLN A N 1
ATOM 2044 C CA . GLN A 1 265 ? -9.718 15.801 5.141 1.00 68.38 265 GLN A CA 1
ATOM 2045 C C . GLN A 1 265 ? -9.012 14.444 4.941 1.00 68.38 265 GLN A C 1
ATOM 2047 O O . GLN A 1 265 ? -8.864 13.997 3.808 1.00 68.38 265 GLN A O 1
ATOM 2052 N N . TRP A 1 266 ? -8.649 13.740 6.018 1.00 70.62 266 TRP A N 1
ATOM 2053 C CA . TRP A 1 266 ? -7.863 12.500 5.994 1.00 70.62 266 TRP A CA 1
ATOM 2054 C C . TRP A 1 266 ? -8.710 11.232 5.980 1.00 70.62 266 TRP A C 1
ATOM 2056 O O . TRP A 1 266 ? -8.284 10.182 5.494 1.00 70.62 266 TRP A O 1
ATOM 2066 N N . GLY A 1 267 ? -9.934 11.328 6.502 1.00 69.50 267 GLY A N 1
ATOM 2067 C CA . GLY A 1 267 ? -10.756 10.170 6.834 1.00 69.50 267 GLY A CA 1
ATOM 2068 C C . GLY A 1 267 ? -11.105 9.258 5.658 1.00 69.50 267 GLY A C 1
ATOM 2069 O O . GLY A 1 267 ? -11.394 8.083 5.858 1.00 69.50 267 GLY A O 1
ATOM 2070 N N . HIS A 1 268 ? -11.088 9.767 4.426 1.00 76.44 268 HIS A N 1
ATOM 2071 C CA . HIS A 1 268 ? -11.394 8.970 3.239 1.00 76.44 268 HIS A CA 1
ATOM 2072 C C . HIS A 1 268 ? -10.170 8.231 2.671 1.00 76.44 268 HIS A C 1
ATOM 2074 O O . HIS A 1 268 ? -10.333 7.111 2.191 1.00 76.44 268 HIS A O 1
ATOM 2080 N N . LEU A 1 269 ? -8.962 8.803 2.771 1.00 77.81 269 LEU A N 1
ATOM 2081 C CA . LEU A 1 269 ? -7.727 8.206 2.239 1.00 77.81 269 LEU A CA 1
ATOM 2082 C C . LEU A 1 269 ? -7.270 7.013 3.085 1.00 77.81 269 LEU A C 1
ATOM 2084 O O . LEU A 1 269 ? -7.017 5.929 2.559 1.00 77.81 269 LEU A O 1
ATOM 2088 N N . ALA A 1 270 ? -7.277 7.173 4.411 1.00 84.12 270 ALA A N 1
ATOM 2089 C CA . ALA A 1 270 ? -6.875 6.120 5.344 1.00 84.12 270 ALA A CA 1
ATOM 2090 C C . ALA A 1 270 ? -7.812 4.894 5.320 1.00 84.12 270 ALA A C 1
ATOM 2092 O O . ALA A 1 270 ? -7.412 3.794 5.697 1.00 84.12 270 ALA A O 1
ATOM 2093 N N . ALA A 1 271 ? -9.046 5.035 4.814 1.00 87.81 271 ALA A N 1
ATOM 2094 C CA . ALA A 1 271 ? -9.988 3.916 4.716 1.00 87.81 271 ALA A CA 1
ATOM 2095 C C . ALA A 1 271 ? -9.444 2.766 3.863 1.00 87.81 271 ALA A C 1
ATOM 2097 O O . ALA A 1 271 ? -9.742 1.605 4.135 1.00 87.81 271 ALA A O 1
ATOM 2098 N N . GLY A 1 272 ? -8.631 3.080 2.850 1.00 87.50 272 GLY A N 1
ATOM 2099 C CA . GLY A 1 272 ? -7.991 2.088 1.992 1.00 87.50 272 GLY A CA 1
ATOM 2100 C C . GLY A 1 272 ? -6.936 1.221 2.687 1.00 87.50 272 GLY A C 1
ATOM 2101 O O . GLY A 1 272 ? -6.459 0.293 2.037 1.00 87.50 272 GLY A O 1
ATOM 2102 N N . TYR A 1 273 ? -6.596 1.529 3.946 1.00 90.69 273 TYR A N 1
ATOM 2103 C CA . TYR A 1 273 ? -5.518 0.919 4.733 1.00 90.69 273 TYR A CA 1
ATOM 2104 C C . TYR A 1 273 ? -5.950 0.507 6.147 1.00 90.69 273 TYR A C 1
ATOM 2106 O O . TYR A 1 273 ? -5.143 0.028 6.939 1.00 90.69 273 TYR A O 1
ATOM 2114 N N . ALA A 1 274 ? -7.234 0.663 6.487 1.00 94.38 274 ALA A N 1
ATOM 2115 C CA . ALA A 1 274 ? -7.732 0.367 7.830 1.00 94.38 274 ALA A CA 1
ATOM 2116 C C . ALA A 1 274 ? -7.478 -1.093 8.248 1.00 94.38 274 ALA A C 1
ATOM 2118 O O . ALA A 1 274 ? -7.203 -1.361 9.411 1.00 94.38 274 ALA A O 1
ATOM 2119 N N . PHE A 1 275 ? -7.538 -2.045 7.307 1.00 96.00 275 PHE A N 1
ATOM 2120 C CA . PHE A 1 275 ? -7.200 -3.440 7.601 1.00 96.00 275 PHE A CA 1
ATOM 2121 C C . PHE A 1 275 ? -5.695 -3.660 7.750 1.00 96.00 275 PHE A C 1
ATOM 2123 O O . PHE A 1 275 ? -5.315 -4.502 8.554 1.00 96.00 275 PHE A O 1
ATOM 2130 N N . ASP A 1 276 ? -4.851 -2.913 7.033 1.00 95.19 276 ASP A N 1
ATOM 2131 C CA . ASP A 1 276 ? -3.397 -2.986 7.203 1.00 95.19 276 ASP A CA 1
ATOM 2132 C C . ASP A 1 276 ? -2.998 -2.528 8.617 1.00 95.19 276 ASP A C 1
ATOM 2134 O O . ASP A 1 276 ? -2.188 -3.191 9.256 1.00 95.19 276 ASP A O 1
ATOM 2138 N N . MET A 1 277 ? -3.669 -1.510 9.176 1.00 95.62 277 MET A N 1
ATOM 2139 C CA . MET A 1 277 ? -3.498 -1.125 10.588 1.00 95.62 277 MET A CA 1
ATOM 2140 C C . MET A 1 277 ? -3.827 -2.276 11.552 1.00 95.62 277 MET A C 1
ATOM 2142 O O . MET A 1 277 ? -3.094 -2.504 12.509 1.00 95.62 277 MET A O 1
ATOM 2146 N N . VAL A 1 278 ? -4.912 -3.024 11.306 1.00 96.94 278 VAL A N 1
ATOM 2147 C CA . VAL A 1 278 ? -5.277 -4.197 12.127 1.00 96.94 278 VAL A CA 1
ATOM 2148 C C . VAL A 1 278 ? -4.272 -5.332 11.951 1.00 96.94 278 VAL A C 1
ATOM 2150 O O . VAL A 1 278 ? -3.964 -6.030 12.912 1.00 96.94 278 VAL A O 1
ATOM 2153 N N . ASP A 1 279 ? -3.751 -5.526 10.740 1.00 95.69 279 ASP A N 1
ATOM 2154 C CA . ASP A 1 279 ? -2.722 -6.530 10.483 1.00 95.69 279 ASP A CA 1
ATOM 2155 C C . ASP A 1 279 ? -1.432 -6.202 11.244 1.00 95.69 279 ASP A C 1
ATOM 2157 O O . ASP A 1 279 ? -0.839 -7.119 11.793 1.00 95.69 279 ASP A O 1
ATOM 2161 N N . VAL A 1 280 ? -1.034 -4.930 11.356 1.00 95.06 280 VAL A N 1
ATOM 2162 C CA . VAL A 1 280 ? 0.184 -4.519 12.080 1.00 95.06 280 VAL A CA 1
ATOM 2163 C C . VAL A 1 280 ? -0.025 -4.454 13.604 1.00 95.06 280 VAL A C 1
ATOM 2165 O O . VAL A 1 280 ? 0.749 -5.040 14.359 1.00 95.06 280 VAL A O 1
ATOM 2168 N N . LEU A 1 281 ? -1.077 -3.782 14.085 1.00 95.81 281 LEU A N 1
ATOM 2169 C CA . LEU A 1 281 ? -1.291 -3.515 15.520 1.00 95.81 281 LEU A CA 1
ATOM 2170 C C . LEU A 1 281 ? -2.107 -4.597 16.247 1.00 95.81 281 LEU A C 1
ATOM 2172 O O . LEU A 1 281 ? -2.105 -4.654 17.484 1.00 95.81 281 LEU A O 1
ATOM 2176 N N . GLY A 1 282 ? -2.824 -5.446 15.510 1.00 95.56 282 GLY A N 1
ATOM 2177 C CA . GLY A 1 282 ? -3.793 -6.384 16.071 1.00 95.56 282 GLY A CA 1
ATOM 2178 C C . GLY A 1 282 ? -4.965 -5.662 16.744 1.00 95.56 282 GLY A C 1
ATOM 2179 O O . GLY A 1 282 ? -5.442 -4.635 16.261 1.00 95.56 282 GLY A O 1
ATOM 2180 N N . ALA A 1 283 ? -5.408 -6.170 17.900 1.00 96.62 283 ALA A N 1
ATOM 2181 C CA . ALA A 1 283 ? -6.485 -5.555 18.685 1.00 96.62 283 ALA A CA 1
ATOM 2182 C C . ALA A 1 283 ? -6.172 -4.113 19.127 1.00 96.62 283 ALA A C 1
ATOM 2184 O O . ALA A 1 283 ? -7.073 -3.286 19.259 1.00 96.62 283 ALA A O 1
ATOM 2185 N N . ARG A 1 284 ? -4.882 -3.764 19.263 1.00 97.19 284 ARG A N 1
ATOM 2186 C CA . ARG A 1 284 ? -4.445 -2.405 19.619 1.00 97.19 284 ARG A CA 1
ATOM 2187 C C . ARG A 1 284 ? -4.761 -1.361 18.536 1.00 97.19 284 ARG A C 1
ATOM 2189 O O . ARG A 1 284 ? -4.663 -0.171 18.806 1.00 97.19 284 ARG A O 1
ATOM 2196 N N . ALA A 1 285 ? -5.190 -1.775 17.339 1.00 97.00 285 ALA A N 1
ATOM 2197 C CA . ALA A 1 285 ? -5.679 -0.863 16.303 1.00 97.00 285 ALA A CA 1
ATOM 2198 C C . ALA A 1 285 ? -7.002 -0.164 16.676 1.00 97.00 285 ALA A C 1
ATOM 2200 O O . ALA A 1 285 ? -7.369 0.815 16.026 1.00 97.00 285 ALA A O 1
ATOM 2201 N N . ALA A 1 286 ? -7.736 -0.657 17.682 1.00 97.25 286 ALA A N 1
ATOM 2202 C CA . ALA A 1 286 ? -9.078 -0.179 18.006 1.00 97.25 286 ALA A CA 1
ATOM 2203 C C . ALA A 1 286 ? -9.137 1.327 18.315 1.00 97.25 286 ALA A C 1
ATOM 2205 O O . ALA A 1 286 ? -9.977 2.028 17.751 1.00 97.25 286 ALA A O 1
ATOM 2206 N N . GLY A 1 287 ? -8.221 1.834 19.146 1.00 95.81 287 GLY A N 1
ATOM 2207 C CA . GLY A 1 287 ? -8.138 3.262 19.474 1.00 95.81 287 GLY A CA 1
ATOM 2208 C C . GLY A 1 287 ? -7.944 4.138 18.229 1.00 95.81 287 GLY A C 1
ATOM 2209 O O . GLY A 1 287 ? -8.823 4.953 17.926 1.00 95.81 287 GLY A O 1
ATOM 2210 N N . PRO A 1 288 ? -6.858 3.938 17.453 1.00 95.38 288 PRO A N 1
ATOM 2211 C CA . PRO A 1 288 ? -6.584 4.757 16.275 1.00 95.38 288 PRO A CA 1
ATOM 2212 C C . PRO A 1 288 ? -7.718 4.704 15.243 1.00 95.38 288 PRO A C 1
ATOM 2214 O O . PRO A 1 288 ? -8.077 5.715 14.638 1.00 95.38 288 PRO A O 1
ATOM 2217 N N . LEU A 1 289 ? -8.336 3.531 15.055 1.00 95.50 289 LEU A N 1
ATOM 2218 C CA . LEU A 1 289 ? -9.480 3.366 14.155 1.00 95.50 289 LEU A CA 1
ATOM 2219 C C . LEU A 1 289 ? -10.722 4.123 14.644 1.00 95.50 289 LEU A C 1
ATOM 2221 O O . LEU A 1 289 ? -11.431 4.696 13.815 1.00 95.50 289 LEU A O 1
ATOM 2225 N N . ALA A 1 290 ? -10.985 4.143 15.954 1.00 94.62 290 ALA A N 1
ATOM 2226 C CA . ALA A 1 290 ? -12.081 4.903 16.550 1.00 94.62 290 ALA A CA 1
ATOM 2227 C C . ALA A 1 290 ? -11.866 6.417 16.398 1.00 94.62 290 ALA A C 1
ATOM 2229 O O . ALA A 1 290 ? -12.770 7.108 15.926 1.00 94.62 290 ALA A O 1
ATOM 2230 N N . ALA A 1 291 ? -10.658 6.910 16.700 1.00 91.81 291 ALA A N 1
ATOM 2231 C CA . ALA A 1 291 ? -10.288 8.316 16.517 1.00 91.81 291 ALA A CA 1
ATOM 2232 C C . ALA A 1 291 ? -10.464 8.753 15.060 1.00 91.81 291 ALA A C 1
ATOM 2234 O O . ALA A 1 291 ? -11.101 9.769 14.775 1.00 91.81 291 ALA A O 1
ATOM 2235 N N . LEU A 1 292 ? -10.001 7.926 14.115 1.00 90.50 292 LEU A N 1
ATOM 2236 C CA . LEU A 1 292 ? -10.252 8.185 12.709 1.00 90.50 292 LEU A CA 1
ATOM 2237 C C . LEU A 1 292 ? -11.746 8.180 12.410 1.00 90.50 292 LEU A C 1
ATOM 2239 O O . LEU A 1 292 ? -12.189 9.098 11.739 1.00 90.50 292 LEU A O 1
ATOM 2243 N N . LEU A 1 293 ? -12.532 7.192 12.844 1.00 89.62 293 LEU A N 1
ATOM 2244 C CA . LEU A 1 293 ? -13.943 7.024 12.459 1.00 89.62 293 LEU A CA 1
ATOM 2245 C C . LEU A 1 293 ? -14.834 8.245 12.752 1.00 89.62 293 LEU A C 1
ATOM 2247 O O . LEU A 1 293 ? -15.774 8.491 11.990 1.00 89.62 293 LEU A O 1
ATOM 2251 N N . GLU A 1 294 ? -14.504 9.029 13.775 1.00 84.06 294 GLU A N 1
ATOM 2252 C CA . GLU A 1 294 ? -15.205 10.268 14.130 1.00 84.06 294 GLU A CA 1
ATOM 2253 C C . GLU A 1 294 ? -15.019 11.404 13.104 1.00 84.06 294 GLU A C 1
ATOM 2255 O O . GLU A 1 294 ? -15.858 12.304 13.009 1.00 84.06 294 GLU A O 1
ATOM 2260 N N . LEU A 1 295 ? -13.990 11.347 12.249 1.00 82.31 295 LEU A N 1
ATOM 2261 C CA . LEU A 1 295 ? -13.765 12.377 11.231 1.00 82.31 295 LEU A CA 1
ATOM 2262 C C . LEU A 1 295 ? -14.811 12.301 10.090 1.00 82.31 295 LEU A C 1
ATOM 2264 O O . LEU A 1 295 ? -15.112 11.197 9.604 1.00 82.31 295 LEU A O 1
ATOM 2268 N N . PRO A 1 296 ? -15.311 13.449 9.578 1.00 72.62 296 PRO A N 1
ATOM 2269 C CA . PRO A 1 296 ? -16.254 13.516 8.459 1.00 72.62 296 PRO A CA 1
ATOM 2270 C C . PRO A 1 296 ? -15.821 12.681 7.246 1.00 72.62 296 PRO A C 1
ATOM 2272 O O . PRO A 1 296 ? -14.719 12.833 6.727 1.00 72.62 296 PRO A O 1
ATOM 2275 N N . ARG A 1 297 ? -16.695 11.782 6.774 1.00 76.00 297 ARG A N 1
ATOM 2276 C CA . ARG A 1 297 ? -16.403 10.891 5.638 1.00 76.00 297 ARG A CA 1
ATOM 2277 C C . ARG A 1 297 ? -17.656 10.383 4.929 1.00 76.00 297 ARG A C 1
ATOM 2279 O O . ARG A 1 297 ? -18.723 10.231 5.538 1.00 76.00 297 ARG A O 1
ATOM 2286 N N . GLY A 1 298 ? -17.491 10.023 3.657 1.00 77.69 298 GLY A N 1
ATOM 2287 C CA . GLY A 1 298 ? -18.507 9.323 2.872 1.00 77.69 298 GLY A CA 1
ATOM 2288 C C . GLY A 1 298 ? -18.831 7.926 3.420 1.00 77.69 298 GLY A C 1
ATOM 2289 O O . GLY A 1 298 ? -18.042 7.314 4.146 1.00 77.69 298 GLY A O 1
ATOM 2290 N N . ALA A 1 299 ? -20.004 7.400 3.060 1.00 78.19 299 ALA A N 1
ATOM 2291 C CA . ALA A 1 299 ? -20.480 6.098 3.535 1.00 78.19 299 ALA A CA 1
ATOM 2292 C C . ALA A 1 299 ? -19.522 4.913 3.246 1.00 78.19 299 ALA A C 1
ATOM 2294 O O . ALA A 1 299 ? -19.352 4.086 4.144 1.00 78.19 299 ALA A O 1
ATOM 2295 N N . PRO A 1 300 ? -18.854 4.809 2.074 1.00 84.88 300 PRO A N 1
ATOM 2296 C CA . PRO A 1 300 ? -17.952 3.686 1.795 1.00 84.88 300 PRO A CA 1
ATOM 2297 C C . PRO A 1 300 ? -16.746 3.621 2.741 1.00 84.88 300 PRO A C 1
ATOM 2299 O O . PRO A 1 300 ? -16.471 2.569 3.317 1.00 84.88 300 PRO A O 1
ATOM 2302 N N . ALA A 1 301 ? -16.072 4.755 2.961 1.00 86.31 301 ALA A N 1
ATOM 2303 C CA . ALA A 1 301 ? -14.937 4.850 3.878 1.00 86.31 301 ALA A CA 1
ATOM 2304 C C . ALA A 1 301 ? -15.342 4.450 5.305 1.00 86.31 301 ALA A C 1
ATOM 2306 O O . ALA A 1 301 ? -14.675 3.644 5.951 1.00 86.31 301 ALA A O 1
ATOM 2307 N N . ARG A 1 302 ? -16.495 4.949 5.767 1.00 92.06 302 ARG A N 1
ATOM 2308 C CA . ARG A 1 302 ? -17.052 4.653 7.094 1.00 92.06 302 ARG A CA 1
ATOM 2309 C C . ARG A 1 302 ? -17.272 3.164 7.331 1.00 92.06 302 ARG A C 1
ATOM 2311 O O . ARG A 1 302 ? -16.846 2.650 8.359 1.00 92.06 302 ARG A O 1
ATOM 2318 N N . LYS A 1 303 ? -17.892 2.468 6.373 1.00 92.56 303 LYS A N 1
ATOM 2319 C CA . LYS A 1 303 ? -18.141 1.021 6.468 1.00 92.56 303 LYS A CA 1
ATOM 2320 C C . LYS A 1 303 ? -16.842 0.230 6.613 1.00 92.56 303 LYS A C 1
ATOM 2322 O O . LYS A 1 303 ? -16.801 -0.732 7.371 1.00 92.56 303 LYS A O 1
ATOM 2327 N N . THR A 1 304 ? -15.782 0.637 5.914 1.00 93.44 304 THR A N 1
ATOM 2328 C CA . THR A 1 304 ? -14.476 -0.024 6.015 1.00 93.44 304 THR A CA 1
ATOM 2329 C C . THR A 1 304 ? -13.844 0.165 7.391 1.00 93.44 304 THR A C 1
ATOM 2331 O O . THR A 1 304 ? -13.416 -0.821 7.981 1.00 93.44 304 THR A O 1
ATOM 2334 N N . PHE A 1 305 ? -13.848 1.384 7.935 1.00 94.50 305 PHE A N 1
ATOM 2335 C CA . PHE A 1 305 ? -13.337 1.635 9.286 1.00 94.50 305 PHE A CA 1
ATOM 2336 C C . PHE A 1 305 ? -14.126 0.907 10.367 1.00 94.50 305 PHE A C 1
ATOM 2338 O O . PHE A 1 305 ? -13.520 0.296 11.235 1.00 94.50 305 PHE A O 1
ATOM 2345 N N . VAL A 1 306 ? -15.459 0.910 10.287 1.00 95.75 306 VAL A N 1
ATOM 2346 C CA . VAL A 1 306 ? -16.306 0.141 11.209 1.00 95.75 306 VAL A CA 1
ATOM 2347 C C . VAL A 1 306 ? -15.961 -1.345 11.152 1.00 95.75 306 VAL A C 1
ATOM 2349 O O . VAL A 1 306 ? -15.746 -1.962 12.187 1.00 95.75 306 VAL A O 1
ATOM 2352 N N . ALA A 1 307 ? -15.854 -1.920 9.952 1.00 96.81 307 ALA A N 1
ATOM 2353 C CA . ALA A 1 307 ? -15.516 -3.331 9.798 1.00 96.81 307 ALA A CA 1
ATOM 2354 C C . ALA A 1 307 ? -14.102 -3.669 10.307 1.00 96.81 307 ALA A C 1
ATOM 2356 O O . ALA A 1 307 ? -13.889 -4.778 10.790 1.00 96.81 307 ALA A O 1
ATOM 2357 N N . ALA A 1 308 ? -13.146 -2.742 10.193 1.00 97.19 308 ALA A N 1
ATOM 2358 C CA . ALA A 1 308 ? -11.806 -2.893 10.756 1.00 97.19 308 ALA A CA 1
ATOM 2359 C C . ALA A 1 308 ? -11.811 -2.758 12.289 1.00 97.19 308 ALA A C 1
ATOM 2361 O O . ALA A 1 308 ? -11.187 -3.569 12.962 1.00 97.19 308 ALA A O 1
ATOM 2362 N N . LEU A 1 309 ? -12.561 -1.799 12.844 1.00 97.50 309 LEU A N 1
ATOM 2363 C CA . LEU A 1 309 ? -12.704 -1.602 14.288 1.00 97.50 309 LEU A CA 1
ATOM 2364 C C . LEU A 1 309 ? -13.365 -2.813 14.953 1.00 97.50 309 LEU A C 1
ATOM 2366 O O . LEU A 1 309 ? -12.836 -3.324 15.928 1.00 97.50 309 LEU A O 1
ATOM 2370 N N . VAL A 1 310 ? -14.466 -3.322 14.389 1.00 97.50 310 VAL A N 1
ATOM 2371 C CA . VAL A 1 310 ? -15.133 -4.539 14.883 1.00 97.50 310 VAL A CA 1
ATOM 2372 C C . VAL A 1 310 ? -14.204 -5.751 14.806 1.00 97.50 310 VAL A C 1
ATOM 2374 O O . VAL A 1 310 ? -14.229 -6.592 15.695 1.00 97.50 310 VAL A O 1
ATOM 2377 N N . LEU A 1 311 ? -13.375 -5.850 13.762 1.00 97.31 311 LEU A N 1
ATOM 2378 C CA . LEU A 1 311 ? -12.383 -6.919 13.661 1.00 97.31 311 LEU A CA 1
ATOM 2379 C C . LEU A 1 311 ? -11.290 -6.797 14.732 1.00 97.31 311 LEU A C 1
ATOM 2381 O O . LEU A 1 311 ? -10.872 -7.825 15.253 1.00 97.31 311 LEU A O 1
ATOM 2385 N N . ALA A 1 312 ? -10.813 -5.583 15.017 1.00 97.31 312 ALA A N 1
ATOM 2386 C CA . ALA A 1 312 ? -9.776 -5.339 16.015 1.00 97.31 312 ALA A CA 1
ATOM 2387 C C . ALA A 1 312 ? -10.296 -5.577 17.439 1.00 97.31 312 ALA A C 1
ATOM 2389 O O . ALA A 1 312 ? -9.654 -6.287 18.207 1.00 97.31 312 ALA A O 1
ATOM 2390 N N . ASP A 1 313 ? -11.453 -5.000 17.771 1.00 97.44 313 ASP A N 1
ATOM 2391 C CA . ASP A 1 313 ? -12.078 -5.091 19.089 1.00 97.44 313 ASP A CA 1
ATOM 2392 C C . ASP A 1 313 ? -13.600 -4.806 19.003 1.00 97.44 313 ASP A C 1
ATOM 2394 O O . ASP A 1 313 ? -14.035 -3.644 18.952 1.00 97.44 313 ASP A O 1
ATOM 2398 N N . PRO A 1 314 ? -14.454 -5.851 19.018 1.00 96.75 314 PRO A N 1
ATOM 2399 C CA . PRO A 1 314 ? -15.908 -5.693 19.064 1.00 96.75 314 PRO A CA 1
ATOM 2400 C C . PRO A 1 314 ? -16.413 -4.945 20.309 1.00 96.75 314 PRO A C 1
ATOM 2402 O O . PRO A 1 314 ? -17.471 -4.314 20.254 1.00 96.75 314 PRO A O 1
ATOM 2405 N N . GLY A 1 315 ? -15.694 -5.026 21.433 1.00 96.94 315 GLY A N 1
ATOM 2406 C CA . GLY A 1 315 ? -16.018 -4.325 22.673 1.00 96.94 315 GLY A CA 1
ATOM 2407 C C . GLY A 1 315 ? -15.805 -2.821 22.534 1.00 96.94 315 GLY A C 1
ATOM 2408 O O . GLY A 1 315 ? -16.717 -2.047 22.829 1.00 96.94 315 GLY A O 1
ATOM 2409 N N . ALA A 1 316 ? -14.663 -2.405 21.984 1.00 96.50 316 ALA A N 1
ATOM 2410 C CA . ALA A 1 316 ? -14.402 -1.004 21.652 1.00 96.50 316 ALA A CA 1
ATOM 2411 C C . ALA A 1 316 ? -15.411 -0.460 20.625 1.00 96.50 316 ALA A C 1
ATOM 2413 O O . ALA A 1 316 ? -15.887 0.667 20.762 1.00 96.50 316 ALA A O 1
ATOM 2414 N N . ALA A 1 317 ? -15.807 -1.267 19.633 1.00 96.88 317 ALA A N 1
ATOM 2415 C CA . ALA A 1 317 ? -16.847 -0.891 18.675 1.00 96.88 317 ALA A CA 1
ATOM 2416 C C . ALA A 1 317 ? -18.213 -0.637 19.348 1.00 96.88 317 ALA A C 1
ATOM 2418 O O . ALA A 1 317 ? -18.889 0.336 19.008 1.00 96.88 317 ALA A O 1
ATOM 2419 N N . ARG A 1 318 ? -18.613 -1.478 20.317 1.00 97.56 318 ARG A N 1
ATOM 2420 C CA . ARG A 1 318 ? -19.833 -1.276 21.127 1.00 97.56 318 ARG A CA 1
ATOM 2421 C C . ARG A 1 318 ? -19.728 -0.027 21.996 1.00 97.56 318 ARG A C 1
ATOM 2423 O O . ARG A 1 318 ? -20.638 0.793 21.988 1.00 97.56 318 ARG A O 1
ATOM 2430 N N . ALA A 1 319 ? -18.596 0.165 22.670 1.00 96.81 319 ALA A N 1
ATOM 2431 C CA . ALA A 1 319 ? -18.363 1.366 23.462 1.00 96.81 319 ALA A CA 1
ATOM 2432 C C . ALA A 1 319 ? -18.475 2.632 22.596 1.00 96.81 319 ALA A C 1
ATOM 2434 O O . ALA A 1 319 ? -19.161 3.577 22.978 1.00 96.81 319 ALA A O 1
ATOM 2435 N N . LEU A 1 320 ? -17.885 2.646 21.397 1.00 95.56 320 LEU A N 1
ATOM 2436 C CA . LEU A 1 320 ? -18.014 3.779 20.482 1.00 95.56 320 LEU A CA 1
ATOM 2437 C C . LEU A 1 320 ? -19.457 3.980 20.004 1.00 95.56 320 LEU A C 1
ATOM 2439 O O . LEU A 1 320 ? -19.908 5.117 19.920 1.00 95.56 320 LEU A O 1
ATOM 2443 N N . HIS A 1 321 ? -20.196 2.904 19.718 1.00 96.81 321 HIS A N 1
ATOM 2444 C CA . HIS A 1 321 ? -21.613 2.983 19.352 1.00 96.81 321 HIS A CA 1
ATOM 2445 C C . HIS A 1 321 ? -22.436 3.713 20.424 1.00 96.81 321 HIS A C 1
ATOM 2447 O O . HIS A 1 321 ? -23.252 4.577 20.089 1.00 96.81 321 HIS A O 1
ATOM 2453 N N . ASP A 1 322 ? -22.185 3.398 21.694 1.00 96.62 322 ASP A N 1
ATOM 2454 C CA . ASP A 1 322 ? -22.942 3.936 22.824 1.00 96.62 322 ASP A CA 1
ATOM 2455 C C . ASP A 1 322 ? -22.596 5.405 23.126 1.00 96.62 322 ASP A C 1
ATOM 2457 O O . ASP A 1 322 ? -23.453 6.151 23.601 1.00 96.62 322 ASP A O 1
ATOM 2461 N N . HIS A 1 323 ? -21.373 5.847 22.805 1.00 95.38 323 HIS A N 1
ATOM 2462 C CA . HIS A 1 323 ? -20.872 7.182 23.168 1.00 95.38 323 HIS A CA 1
ATOM 2463 C C . HIS A 1 323 ? -20.736 8.163 21.994 1.00 95.38 323 HIS A C 1
ATOM 2465 O O . HIS A 1 323 ? -20.671 9.372 22.218 1.00 95.38 323 HIS A O 1
ATOM 2471 N N . THR A 1 324 ? -20.698 7.691 20.743 1.00 93.19 324 THR A N 1
ATOM 2472 C CA . THR A 1 324 ? -20.549 8.579 19.581 1.00 93.19 324 THR A CA 1
ATOM 2473 C C . THR A 1 324 ? -21.761 9.496 19.438 1.00 93.19 324 THR A C 1
ATOM 2475 O O . THR A 1 324 ? -22.918 9.062 19.492 1.00 93.19 324 THR A O 1
ATOM 2478 N N . SER A 1 325 ? -21.515 10.784 19.201 1.00 92.25 325 SER A N 1
ATOM 2479 C CA . SER A 1 325 ? -22.560 11.755 18.862 1.00 92.25 325 SER A CA 1
ATOM 2480 C C . SER A 1 325 ? -22.904 11.741 17.367 1.00 92.25 325 SER A C 1
ATOM 2482 O O . SER A 1 325 ? -23.922 12.308 16.970 1.00 92.25 325 SER A O 1
ATOM 2484 N N . ASN A 1 326 ? -22.108 11.059 16.534 1.00 91.88 326 ASN A N 1
ATOM 2485 C CA . ASN A 1 326 ? -22.268 11.016 15.086 1.00 91.88 326 ASN A CA 1
ATOM 2486 C C . ASN A 1 326 ? -23.292 9.935 14.678 1.00 91.88 326 ASN A C 1
ATOM 2488 O O . ASN A 1 326 ? -22.971 8.741 14.673 1.00 91.88 326 ASN A O 1
ATOM 2492 N N . PRO A 1 327 ? -24.524 10.305 14.266 1.00 92.88 327 PRO A N 1
ATOM 2493 C CA . PRO A 1 327 ? -25.590 9.333 14.015 1.00 92.88 327 PRO A CA 1
ATOM 2494 C C . PRO A 1 327 ? -25.250 8.371 12.874 1.00 92.88 327 PRO A C 1
ATOM 2496 O O . PRO A 1 327 ? -25.638 7.207 12.896 1.00 92.88 327 PRO A O 1
ATOM 2499 N N . ALA A 1 328 ? -24.484 8.821 11.881 1.00 91.38 328 ALA A N 1
ATOM 2500 C CA . ALA A 1 328 ? -24.101 7.964 10.771 1.00 91.38 328 ALA A CA 1
ATOM 2501 C C . ALA A 1 328 ? -22.981 6.973 11.156 1.00 91.38 328 ALA A C 1
ATOM 2503 O O . ALA A 1 328 ? -22.918 5.885 10.578 1.00 91.38 328 ALA A O 1
ATOM 2504 N N . VAL A 1 329 ? -22.120 7.303 12.133 1.00 92.75 329 VAL A N 1
ATOM 2505 C CA . VAL A 1 329 ? -21.193 6.333 12.755 1.00 92.75 329 VAL A CA 1
ATOM 2506 C C . VAL A 1 329 ? -21.985 5.323 13.580 1.00 92.75 329 VAL A C 1
ATOM 2508 O O . VAL A 1 329 ? -21.862 4.127 13.317 1.00 92.75 329 VAL A O 1
ATOM 2511 N N . ARG A 1 330 ? -22.878 5.792 14.462 1.00 95.62 330 ARG A N 1
ATOM 2512 C CA . ARG A 1 330 ? -23.756 4.939 15.280 1.00 95.62 330 ARG A CA 1
ATOM 2513 C C . ARG A 1 330 ? -24.522 3.919 14.436 1.00 95.62 330 ARG A C 1
ATOM 2515 O O . ARG A 1 330 ? -24.402 2.723 14.666 1.00 95.62 330 ARG A O 1
ATOM 2522 N N . ASN A 1 331 ? -25.218 4.370 13.389 1.00 94.38 331 ASN A N 1
ATOM 2523 C CA . ASN A 1 331 ? -25.986 3.488 12.501 1.00 94.38 331 ASN A CA 1
ATOM 2524 C C . ASN A 1 331 ? -25.104 2.454 11.781 1.00 94.38 331 ASN A C 1
ATOM 2526 O O . ASN A 1 331 ? -25.531 1.324 11.556 1.00 94.38 331 ASN A O 1
ATOM 2530 N N . SER A 1 332 ? -23.874 2.829 11.411 1.00 94.38 332 SER A N 1
ATOM 2531 C CA . SER A 1 332 ? -22.942 1.904 10.753 1.00 94.38 332 SER A CA 1
ATOM 2532 C C . SER A 1 332 ? -22.408 0.848 11.723 1.00 94.38 332 SER A C 1
ATOM 2534 O O . SER A 1 332 ? -22.285 -0.308 11.331 1.00 94.38 332 SER A O 1
ATOM 2536 N N . LEU A 1 333 ? -22.118 1.231 12.973 1.00 95.69 333 LEU A N 1
ATOM 2537 C CA . LEU A 1 333 ? -21.700 0.311 14.034 1.00 95.69 333 LEU A CA 1
ATOM 2538 C C . LEU A 1 333 ? -22.825 -0.655 14.406 1.00 95.69 333 LEU A C 1
ATOM 2540 O O . LEU A 1 333 ? -22.586 -1.856 14.448 1.00 95.69 333 LEU A O 1
ATOM 2544 N N . ALA A 1 334 ? -24.052 -0.156 14.578 1.00 95.94 334 ALA A N 1
ATOM 2545 C CA . ALA A 1 334 ? -25.222 -0.989 14.855 1.00 95.94 334 ALA A CA 1
ATOM 2546 C C . ALA A 1 334 ? -25.410 -2.076 13.783 1.00 95.94 334 ALA A C 1
ATOM 2548 O O . ALA A 1 334 ? -25.606 -3.240 14.110 1.00 95.94 334 ALA A O 1
ATOM 2549 N N . ALA A 1 335 ? -25.271 -1.713 12.503 1.00 94.94 335 ALA A N 1
ATOM 2550 C CA . ALA A 1 335 ? -25.381 -2.659 11.394 1.00 94.94 335 ALA A CA 1
ATOM 2551 C C . ALA A 1 335 ? -24.239 -3.691 11.332 1.00 94.94 335 ALA A C 1
ATOM 2553 O O . ALA A 1 335 ? -24.437 -4.768 10.784 1.00 94.94 335 ALA A O 1
ATOM 2554 N N . ALA A 1 336 ? -23.045 -3.361 11.833 1.00 94.19 336 ALA A N 1
ATOM 2555 C CA . ALA A 1 336 ? -21.889 -4.261 11.817 1.00 94.19 336 ALA A CA 1
ATOM 2556 C C . ALA A 1 336 ? -21.786 -5.156 13.065 1.00 94.19 336 ALA A C 1
A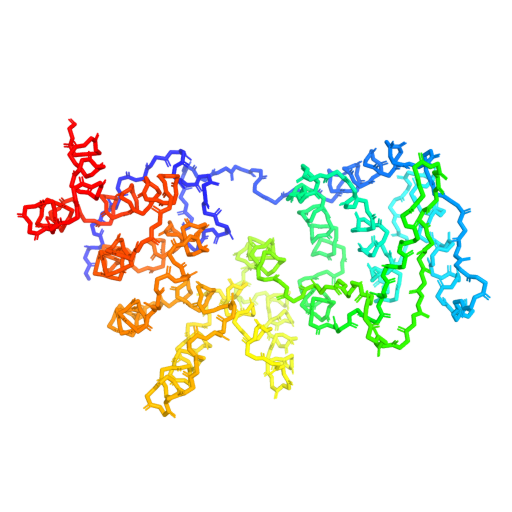TOM 2558 O O . ALA A 1 336 ? -21.060 -6.146 13.033 1.00 94.19 336 ALA A O 1
ATOM 2559 N N . LEU A 1 337 ? -22.462 -4.781 14.156 1.00 94.94 337 LEU A N 1
ATOM 2560 C CA . LEU A 1 337 ? -22.491 -5.505 15.431 1.00 94.94 337 LEU A CA 1
ATOM 2561 C C . LEU A 1 337 ? -23.685 -6.466 15.567 1.00 94.94 337 LEU A C 1
ATOM 2563 O O . LEU A 1 337 ? -23.687 -7.267 16.505 1.00 94.94 337 LEU A O 1
ATOM 2567 N N . ALA A 1 338 ? -24.684 -6.343 14.686 1.00 92.44 338 ALA A N 1
ATOM 2568 C CA . ALA A 1 338 ? -25.849 -7.224 14.588 1.00 92.44 338 ALA A CA 1
ATOM 2569 C C . ALA A 1 338 ? -25.490 -8.567 13.938 1.00 92.44 338 ALA A C 1
ATOM 2571 O O . ALA A 1 338 ? -25.992 -9.597 14.441 1.00 92.44 338 ALA A O 1
#

Organism: NCBI:txid927083

pLDDT: mean 82.99, std 17.64, range [35.0, 98.38]

Sequence (338 aa):
MSSERLAWTRAQRKKLRGPLHPHPLDPKDRTPTLDASWRTLVEWFRAGARLRRRPAAGAMPALRESIARVYASFESDALPASFDHADEMARAAIALVDREHPDLHDARIQSALVGLWAQTAGAAFTVELLARESGFLTGGVYSPMTYFELELVLPSAGLRTFSLRDASWWSTLRPYVVALDPRSEAYVAARAAAETVRATADAATRAGCALAFPREPEWAAADAHEWLSRVQHGALPWAPDSWAILASLDDADLAQQLAEAAGPQWGHLAAGYAFDMVDVLGARAAGPLAALLELPRGAPARKTFVAALVLADPGAARALHDHTSNPAVRNSLAAALA

Nearest PDB structures (foldseek):
  8cws-assembly1_A  TM=2.158E-01  e=2.877E-01  synthetic construct
  6qb5-assembly4_D  TM=2.182E-01  e=7.109E+00  Homo sapiens
  8sql-assembly1_A  TM=1.208E-01  e=7.109E+00  Saccharomyces cerevisiae

Mean predicted aligned error: 7.21 Å

Radius of gyration: 21.26 Å; Cα contacts (8 Å, |Δi|>4): 500; chains: 1; bounding box: 46×46×58 Å

Foldseek 3Di:
DPQPDFPDDLVLLDLALAFLDDDPSHDPCSQPALLRLLVLLLVLCVVVVVFEDDAPPPDDPVLVVLLVLLVVCSVVSDQDPDDDLSNLLSSVLSLPLPPPDVPPVPLSNLSSSLSNCCNPVRLLRLLLSLLDFSLWWWDDPDDPDGYTHRDRDRDDPPTDGDHSLQLSSLSSLQNSLSPDDCPDPRNVSNVVSLVVSCVPGDLSSLLSSLLSCLVPQVSLVVSLVVLLVCVVVVNDNPPVRNLSSLLRHQDLVSNLSSLLSDALVCQQVNLSRLSSNCSRNALSSLNSLLSSLLRDDDPVSNLSSLLSNCSSPVPSLVVCLVPPPDVSNVVSSVVNND

Solvent-accessible surface area (backbone atoms only — not comparable to full-atom values): 18574 Å² total; per-residue (Å²): 130,86,75,77,78,66,84,77,50,52,74,60,44,62,59,36,56,46,64,87,63,86,54,98,53,49,66,94,67,79,69,56,52,52,69,57,10,49,49,52,50,37,53,52,46,64,72,54,52,87,54,57,90,54,74,32,96,76,41,58,69,72,53,55,52,29,44,50,52,44,52,50,32,53,73,65,75,49,78,72,94,70,86,50,70,66,38,51,52,40,45,51,48,63,66,59,70,58,58,89,45,90,80,54,82,41,65,65,58,56,44,19,52,47,26,35,38,37,69,72,68,27,52,25,53,39,48,55,57,36,68,42,80,54,72,48,28,49,44,67,71,92,51,104,69,78,56,58,33,53,33,53,50,77,98,52,97,87,61,54,70,55,65,51,46,48,50,68,52,25,38,56,43,10,41,61,55,62,70,42,54,84,85,35,70,65,35,49,47,24,50,53,41,42,52,61,48,46,76,76,45,56,72,44,45,36,19,19,47,19,40,25,38,62,87,46,42,66,53,14,49,53,56,46,54,54,51,53,53,42,43,77,70,67,44,76,85,76,60,98,32,54,50,35,24,49,36,22,30,66,50,50,69,62,34,30,54,52,28,64,67,50,53,50,90,45,34,54,67,39,30,75,35,35,51,32,23,30,62,57,35,34,51,56,28,28,60,26,38,51,49,34,61,74,32,63,61,58,71,70,32,49,54,43,32,46,56,31,23,42,52,27,29,55,65,59,39,50,54,47,40,77,68,53,88,47,66,73,54,30,54,50,36,54,69,73,73,108